Protein AF-0000000066664309 (afdb_homodimer)

Nearest PDB structures (foldseek):
  3ib5-assembly1_A-2  TM=3.919E-01  e=2.081E-02  Ligilactobacillus salivarius UCC118
  4nar-assembly1_A  TM=3.973E-01  e=3.223E+00  Thermotoga maritima MSB8
  8fne-assembly1_A  TM=2.008E-01  e=3.884E+00  Escherichia coli K-12
  3ib5-assembly1_A-2  TM=3.476E-01  e=1.816E-02  Ligilactobacillus salivarius UCC118
  4nar-assembly1_A  TM=3.007E-01  e=3.734E+00  Thermotoga maritima MSB8

pLDDT: mean 93.36, std 10.25, range [28.3, 98.81]

Structure (mmCIF, N/CA/C/O backbone):
data_AF-0000000066664309-model_v1
#
loop_
_entity.id
_entity.type
_entity.pdbx_description
1 polymer 'Uncharacterized protein'
#
loop_
_atom_site.group_PDB
_atom_site.id
_atom_site.type_symbol
_atom_site.label_atom_id
_atom_site.label_alt_id
_atom_site.label_comp_id
_atom_site.label_asym_id
_atom_site.label_entity_id
_atom_site.label_seq_id
_atom_site.pdbx_PDB_ins_code
_atom_site.Cartn_x
_atom_site.Cartn_y
_atom_site.Cartn_z
_atom_site.occupancy
_atom_site.B_iso_or_equiv
_atom_site.auth_seq_id
_atom_site.auth_comp_id
_atom_site.auth_asym_id
_atom_site.auth_atom_id
_atom_site.pdbx_PDB_model_num
ATOM 1 N N . MET A 1 1 ? 11.055 -36.312 -3.756 1 87.88 1 MET A N 1
ATOM 2 C CA . MET A 1 1 ? 10.602 -35.281 -4.672 1 87.88 1 MET A CA 1
ATOM 3 C C . MET A 1 1 ? 9.773 -34.219 -3.932 1 87.88 1 MET A C 1
ATOM 5 O O . MET A 1 1 ? 10.047 -33.031 -4.039 1 87.88 1 MET A O 1
ATOM 9 N N . ASP A 1 2 ? 8.938 -34.656 -2.957 1 89.19 2 ASP A N 1
ATOM 10 C CA . ASP A 1 2 ? 8.062 -33.719 -2.246 1 89.19 2 ASP A CA 1
ATOM 11 C C . ASP A 1 2 ? 8.883 -32.719 -1.409 1 89.19 2 ASP A C 1
ATOM 13 O O . ASP A 1 2 ? 8.641 -31.516 -1.453 1 89.19 2 ASP A O 1
ATOM 17 N N . GLU A 1 3 ? 9.828 -33.25 -0.712 1 92.25 3 GLU A N 1
ATOM 18 C CA . GLU A 1 3 ? 10.656 -32.375 0.115 1 92.25 3 GLU A CA 1
ATOM 19 C C . GLU A 1 3 ? 11.445 -31.391 -0.741 1 92.25 3 GLU A C 1
ATOM 21 O O . GLU A 1 3 ? 11.57 -30.203 -0.387 1 92.25 3 GLU A O 1
ATOM 26 N N . TYR A 1 4 ? 11.969 -31.922 -1.857 1 95.12 4 TYR A N 1
ATOM 27 C CA . TYR A 1 4 ? 12.75 -31.078 -2.748 1 95.12 4 TYR A CA 1
ATOM 28 C C . TYR A 1 4 ? 11.906 -29.938 -3.299 1 95.12 4 TYR A C 1
ATOM 30 O O . TYR A 1 4 ? 12.336 -28.781 -3.293 1 95.12 4 TYR A O 1
ATOM 38 N N . VAL A 1 5 ? 10.703 -30.188 -3.732 1 96.25 5 VAL A N 1
ATOM 39 C CA . VAL A 1 5 ? 9.789 -29.188 -4.258 1 96.25 5 VAL A CA 1
ATOM 40 C C . VAL A 1 5 ? 9.508 -28.125 -3.188 1 96.25 5 VAL A C 1
ATOM 42 O O . VAL A 1 5 ? 9.469 -26.938 -3.482 1 96.25 5 VAL A O 1
ATOM 45 N N . GLY A 1 6 ? 9.32 -28.562 -1.961 1 96.88 6 GLY A N 1
ATOM 46 C CA . GLY A 1 6 ? 9.125 -27.641 -0.852 1 96.88 6 GLY A CA 1
ATOM 47 C C . GLY A 1 6 ? 10.258 -26.641 -0.689 1 96.88 6 GLY A C 1
ATOM 48 O O . GLY A 1 6 ? 10.016 -25.453 -0.463 1 96.88 6 GLY A O 1
ATOM 49 N N . ILE A 1 7 ? 11.453 -27.141 -0.805 1 96.31 7 ILE A N 1
ATOM 50 C CA . ILE A 1 7 ? 12.633 -26.281 -0.685 1 96.31 7 ILE A CA 1
ATOM 51 C C . ILE A 1 7 ? 12.664 -25.281 -1.834 1 96.31 7 ILE A C 1
ATOM 53 O O . ILE A 1 7 ? 12.93 -24.094 -1.622 1 96.31 7 ILE A O 1
ATOM 57 N N . VAL A 1 8 ? 12.406 -25.797 -3.045 1 96 8 VAL A N 1
ATOM 58 C CA . VAL A 1 8 ? 12.406 -24.953 -4.23 1 96 8 VAL A CA 1
ATOM 59 C C . VAL A 1 8 ? 11.406 -23.812 -4.055 1 96 8 VAL A C 1
ATOM 61 O O . VAL A 1 8 ? 11.75 -22.641 -4.219 1 96 8 VAL A O 1
ATOM 64 N N . LEU A 1 9 ? 10.203 -24.109 -3.619 1 97.19 9 LEU A N 1
ATOM 65 C CA . LEU A 1 9 ? 9.133 -23.141 -3.537 1 97.19 9 LEU A CA 1
ATOM 66 C C . LEU A 1 9 ? 9.328 -22.203 -2.344 1 97.19 9 LEU A C 1
ATOM 68 O O . LEU A 1 9 ? 8.945 -21.031 -2.391 1 97.19 9 LEU A O 1
ATOM 72 N N . ALA A 1 10 ? 9.953 -22.688 -1.269 1 95.31 10 ALA A N 1
ATOM 73 C CA . ALA A 1 10 ? 10.234 -21.875 -0.091 1 95.31 10 ALA A CA 1
ATOM 74 C C . ALA A 1 10 ? 11.234 -20.766 -0.42 1 95.31 10 ALA A C 1
ATOM 76 O O . ALA A 1 10 ? 11.312 -19.766 0.296 1 95.31 10 ALA A O 1
ATOM 77 N N . ASN A 1 11 ? 11.977 -20.969 -1.518 1 94.31 11 ASN A N 1
ATOM 78 C CA . ASN A 1 11 ? 13 -20 -1.896 1 94.31 11 ASN A CA 1
ATOM 79 C C . ASN A 1 11 ? 12.477 -18.984 -2.91 1 94.31 11 ASN A C 1
ATOM 81 O O . ASN A 1 11 ? 13.219 -18.109 -3.357 1 94.31 11 ASN A O 1
ATOM 85 N N . SER A 1 12 ? 11.258 -19.141 -3.268 1 94.38 12 SER A N 1
ATOM 86 C CA . SER A 1 12 ? 10.664 -18.203 -4.219 1 94.38 12 SER A CA 1
ATOM 87 C C . SER A 1 12 ? 10.516 -16.812 -3.613 1 94.38 12 SER A C 1
ATOM 89 O O . SER A 1 12 ? 10.055 -16.672 -2.48 1 94.38 12 SER A O 1
ATOM 91 N N . ILE A 1 13 ? 10.867 -15.789 -4.379 1 95.25 13 ILE A N 1
ATOM 92 C CA . ILE A 1 13 ? 10.875 -14.414 -3.891 1 95.25 13 ILE A CA 1
ATOM 93 C C . ILE A 1 13 ? 9.625 -13.688 -4.387 1 95.25 13 ILE A C 1
ATOM 95 O O . ILE A 1 13 ? 9.32 -13.703 -5.578 1 95.25 13 ILE A O 1
ATOM 99 N N . TYR A 1 14 ? 8.906 -13.133 -3.416 1 97 14 TYR A N 1
ATOM 100 C CA . TYR A 1 14 ? 7.734 -12.297 -3.654 1 97 14 TYR A CA 1
ATOM 101 C C . TYR A 1 14 ? 7.844 -10.984 -2.896 1 97 14 TYR A C 1
ATOM 103 O O . TYR A 1 14 ? 8.523 -10.898 -1.871 1 97 14 TYR A O 1
ATOM 111 N N . PRO A 1 15 ? 7.168 -9.961 -3.467 1 94.94 15 PRO A N 1
ATOM 112 C CA . PRO A 1 15 ? 7.145 -8.727 -2.678 1 94.94 15 PRO A CA 1
ATOM 113 C C . PRO A 1 15 ? 6.363 -8.875 -1.373 1 94.94 15 PRO A C 1
ATOM 115 O O . PRO A 1 15 ? 5.484 -9.734 -1.271 1 94.94 15 PRO A O 1
ATOM 118 N N . GLU A 1 16 ? 6.676 -8.008 -0.421 1 93 16 GLU A N 1
ATOM 119 C CA . GLU A 1 16 ? 6.027 -8.047 0.888 1 93 16 GLU A CA 1
ATOM 120 C C . GLU A 1 16 ? 4.512 -7.953 0.758 1 93 16 GLU A C 1
ATOM 122 O O . GLU A 1 16 ? 3.775 -8.609 1.497 1 93 16 GLU A O 1
ATOM 127 N N . VAL A 1 17 ? 4.027 -7.191 -0.17 1 93 17 VAL A N 1
ATOM 128 C CA . VAL A 1 17 ? 2.607 -6.895 -0.303 1 93 17 VAL A CA 1
ATOM 129 C C . VAL A 1 17 ? 1.914 -8.016 -1.078 1 93 17 VAL A C 1
ATOM 131 O O . VAL A 1 17 ? 0.701 -7.965 -1.295 1 93 17 VAL A O 1
ATOM 134 N N . PHE A 1 18 ? 2.654 -9.039 -1.513 1 97.25 18 PHE A N 1
ATOM 135 C CA . PHE A 1 18 ? 2.096 -10.172 -2.242 1 97.25 18 PHE A CA 1
ATOM 136 C C . PHE A 1 18 ? 2.84 -11.461 -1.9 1 97.25 18 PHE A C 1
ATOM 138 O O . PHE A 1 18 ? 3.465 -12.07 -2.77 1 97.25 18 PHE A O 1
ATOM 145 N N . GLN A 1 19 ? 2.719 -11.828 -0.657 1 97.38 19 GLN A N 1
ATOM 146 C CA . GLN A 1 19 ? 3.32 -13.07 -0.187 1 97.38 19 GLN A CA 1
ATOM 147 C C . GLN A 1 19 ? 2.387 -14.25 -0.417 1 97.38 19 GLN A C 1
ATOM 149 O O . GLN A 1 19 ? 1.173 -14.141 -0.237 1 97.38 19 GLN A O 1
ATOM 154 N N . VAL A 1 20 ? 3.01 -15.367 -0.75 1 98.31 20 VAL A N 1
ATOM 155 C CA . VAL A 1 20 ? 2.199 -16.547 -1.01 1 98.31 20 VAL A CA 1
ATOM 156 C C . VAL A 1 20 ? 2.652 -17.703 -0.106 1 98.31 20 VAL A C 1
ATOM 158 O O . VAL A 1 20 ? 3.711 -17.625 0.521 1 98.31 20 VAL A O 1
ATOM 161 N N . ALA A 1 21 ? 1.793 -18.656 0.054 1 98.31 21 ALA A N 1
ATOM 162 C CA . ALA A 1 21 ? 2.121 -19.953 0.651 1 98.31 21 ALA A CA 1
ATOM 163 C C . ALA A 1 21 ? 1.864 -21.078 -0.329 1 98.31 21 ALA A C 1
ATOM 165 O O . ALA A 1 21 ? 1.185 -20.906 -1.342 1 98.31 21 ALA A O 1
ATOM 166 N N . TYR A 1 22 ? 2.465 -22.266 -0.033 1 98.44 22 TYR A N 1
ATOM 167 C CA . TYR A 1 22 ? 2.365 -23.375 -0.973 1 98.44 22 TYR A CA 1
ATOM 168 C C . TYR A 1 22 ? 1.899 -24.641 -0.269 1 98.44 22 TYR A C 1
ATOM 170 O O . TYR A 1 22 ? 2.285 -24.906 0.873 1 98.44 22 TYR A O 1
ATOM 178 N N . GLU A 1 23 ? 1.082 -25.328 -0.953 1 98.38 23 GLU A N 1
ATOM 179 C CA . GLU A 1 23 ? 0.829 -26.75 -0.717 1 98.38 23 GLU A CA 1
ATOM 180 C C . GLU A 1 23 ? 1.183 -27.578 -1.944 1 98.38 23 GLU A C 1
ATOM 182 O O . GLU A 1 23 ? 0.916 -27.172 -3.076 1 98.38 23 GLU A O 1
ATOM 187 N N . HIS A 1 24 ? 1.837 -28.766 -1.675 1 98.38 24 HIS A N 1
ATOM 188 C CA . HIS A 1 24 ? 2.203 -29.562 -2.844 1 98.38 24 HIS A CA 1
ATOM 189 C C . HIS A 1 24 ? 2.268 -31.047 -2.508 1 98.38 24 HIS A C 1
ATOM 191 O O . HIS A 1 24 ? 2.549 -31.422 -1.365 1 98.38 24 HIS A O 1
ATOM 197 N N . THR A 1 25 ? 1.937 -31.844 -3.469 1 98.19 25 THR A N 1
ATOM 198 C CA . THR A 1 25 ? 2.037 -33.312 -3.404 1 98.19 25 THR A CA 1
ATOM 199 C C . THR A 1 25 ? 2.475 -33.875 -4.75 1 98.19 25 THR A C 1
ATOM 201 O O . THR A 1 25 ? 1.971 -33.469 -5.797 1 98.19 25 THR A O 1
ATOM 204 N N . PHE A 1 26 ? 3.406 -34.812 -4.668 1 98 26 PHE A N 1
ATOM 205 C CA . PHE A 1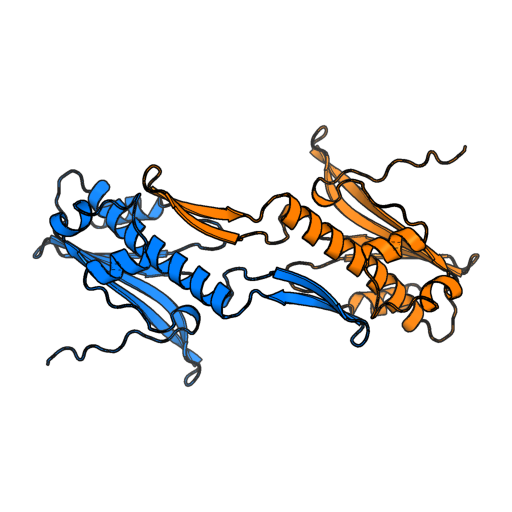 26 ? 3.873 -35.469 -5.883 1 98 26 PHE A CA 1
ATOM 206 C C . PHE A 1 26 ? 3.289 -36.875 -6 1 98 26 PHE A C 1
ATOM 208 O O . PHE A 1 26 ? 3.385 -37.688 -5.062 1 98 26 PHE A O 1
ATOM 215 N N . ASN A 1 27 ? 2.605 -37.094 -7.094 1 97.75 27 ASN A N 1
ATOM 216 C CA . ASN A 1 27 ? 2.148 -38.438 -7.438 1 97.75 27 ASN A CA 1
ATOM 217 C C . ASN A 1 27 ? 3.164 -39.156 -8.312 1 97.75 27 ASN A C 1
ATOM 219 O O . ASN A 1 27 ? 3.289 -38.875 -9.5 1 97.75 27 ASN A O 1
ATOM 223 N N . SER A 1 28 ? 3.861 -40.156 -7.754 1 95.75 28 SER A N 1
ATOM 224 C CA . SER A 1 28 ? 4.957 -40.844 -8.445 1 95.75 28 SER A CA 1
ATOM 225 C C . SER A 1 28 ? 4.441 -41.719 -9.562 1 95.75 28 SER A C 1
ATOM 227 O O . SER A 1 28 ? 5.148 -41.969 -10.539 1 95.75 28 SER A O 1
ATOM 229 N N . ASP A 1 29 ? 3.234 -42.25 -9.391 1 97 29 ASP A N 1
ATOM 230 C CA . ASP A 1 29 ? 2.682 -43.125 -10.398 1 97 29 ASP A CA 1
ATOM 231 C C . ASP A 1 29 ? 2.508 -42.406 -11.734 1 97 29 ASP A C 1
ATOM 233 O O . ASP A 1 29 ? 2.914 -42.938 -12.781 1 97 29 ASP A O 1
ATOM 237 N N . ASP A 1 30 ? 2.014 -41.219 -11.719 1 96.62 30 ASP A N 1
ATOM 238 C CA . ASP A 1 30 ? 1.754 -40.469 -12.93 1 96.62 30 ASP A CA 1
ATOM 239 C C . ASP A 1 30 ? 2.842 -39.406 -13.164 1 96.62 30 ASP A C 1
ATOM 241 O O . ASP A 1 30 ? 2.818 -38.688 -14.164 1 96.62 30 ASP A O 1
ATOM 245 N N . ARG A 1 31 ? 3.838 -39.344 -12.25 1 97.62 31 ARG A N 1
ATOM 246 C CA . ARG A 1 31 ? 4.895 -38.344 -12.289 1 97.62 31 ARG A CA 1
ATOM 247 C C . ARG A 1 31 ? 4.309 -36.938 -12.43 1 97.62 31 ARG A C 1
ATOM 249 O O . ARG A 1 31 ? 4.781 -36.156 -13.25 1 97.62 31 ARG A O 1
ATOM 256 N N . GLU A 1 32 ? 3.227 -36.688 -11.664 1 98.31 32 GLU A N 1
ATOM 257 C CA . GLU A 1 32 ? 2.516 -35.406 -11.664 1 98.31 32 GLU A CA 1
ATOM 258 C C . GLU A 1 32 ? 2.66 -34.688 -10.312 1 98.31 32 GLU A C 1
ATOM 260 O O . GLU A 1 32 ? 2.492 -35.312 -9.266 1 98.31 32 GLU A O 1
ATOM 265 N N . LEU A 1 33 ? 3.01 -33.375 -10.398 1 98.44 33 LEU A N 1
ATOM 266 C CA . LEU A 1 33 ? 3.098 -32.562 -9.203 1 98.44 33 LEU A CA 1
ATOM 267 C C . LEU A 1 33 ? 1.851 -31.703 -9.047 1 98.44 33 LEU A C 1
ATOM 269 O O . LEU A 1 33 ? 1.502 -30.938 -9.953 1 98.44 33 LEU A O 1
ATOM 273 N N . HIS A 1 34 ? 1.132 -31.906 -7.93 1 98.56 34 HIS A N 1
ATOM 274 C CA . HIS A 1 34 ? 0.018 -31.047 -7.559 1 98.56 34 HIS A CA 1
ATOM 275 C C . HIS A 1 34 ? 0.484 -29.906 -6.664 1 98.56 34 HIS A C 1
ATOM 277 O O . HIS A 1 34 ? 1.148 -30.125 -5.648 1 98.56 34 HIS A O 1
ATOM 283 N N . ILE A 1 35 ? 0.198 -28.656 -7.094 1 98.62 35 ILE A N 1
ATOM 284 C CA . ILE A 1 35 ? 0.584 -27.484 -6.312 1 98.62 35 ILE A CA 1
ATOM 285 C C . ILE A 1 35 ? -0.629 -26.578 -6.098 1 98.62 35 ILE A C 1
ATOM 287 O O . ILE A 1 35 ? -1.385 -26.312 -7.035 1 98.62 35 ILE A O 1
ATOM 291 N N . THR A 1 36 ? -0.853 -26.172 -4.883 1 98.69 36 THR A N 1
ATOM 292 C CA . THR A 1 36 ? -1.737 -25.047 -4.574 1 98.69 36 THR A CA 1
ATOM 293 C C . THR A 1 36 ? -0.938 -23.844 -4.066 1 98.69 36 THR A C 1
ATOM 295 O O . THR A 1 36 ? -0.169 -23.969 -3.111 1 98.69 36 THR A O 1
ATOM 298 N N . VAL A 1 37 ? -1.042 -22.766 -4.785 1 98.81 37 VAL A N 1
ATOM 299 C CA . VAL A 1 37 ? -0.492 -21.5 -4.324 1 98.81 37 VAL A CA 1
ATOM 300 C C . VAL A 1 37 ? -1.578 -20.688 -3.613 1 98.81 37 VAL A C 1
ATOM 302 O O . VAL A 1 37 ? -2.604 -20.359 -4.211 1 98.81 37 VAL A O 1
ATOM 305 N N . LEU A 1 38 ? -1.35 -20.438 -2.361 1 98.81 38 LEU A N 1
ATOM 306 C CA . LEU A 1 38 ? -2.258 -19.562 -1.628 1 98.81 38 LEU A CA 1
ATOM 307 C C . LEU A 1 38 ? -1.825 -18.094 -1.747 1 98.81 38 LEU A C 1
ATOM 309 O O . LEU A 1 38 ? -0.841 -17.688 -1.129 1 98.81 38 LEU A O 1
ATOM 313 N N . ALA A 1 39 ? -2.578 -17.359 -2.514 1 98.75 39 ALA A N 1
ATOM 314 C CA . ALA A 1 39 ? -2.287 -15.938 -2.752 1 98.75 39 ALA A CA 1
ATOM 315 C C . ALA A 1 39 ? -2.941 -15.062 -1.693 1 98.75 39 ALA A C 1
ATOM 317 O O . ALA A 1 39 ? -3.84 -15.508 -0.975 1 98.75 39 ALA A O 1
ATOM 318 N N . PRO A 1 40 ? -2.416 -13.828 -1.568 1 98.25 40 PRO A N 1
ATOM 319 C CA . PRO A 1 40 ? -3.084 -12.93 -0.624 1 98.25 40 PRO A CA 1
ATOM 320 C C . PRO A 1 40 ? -4.488 -12.539 -1.075 1 98.25 40 PRO A C 1
ATOM 322 O O . PRO A 1 40 ? -4.758 -12.461 -2.277 1 98.25 40 PRO A O 1
ATOM 325 N N . HIS A 1 41 ? -5.316 -12.352 -0.051 1 97.94 41 HIS A N 1
ATOM 326 C CA . HIS A 1 41 ? -6.625 -11.781 -0.335 1 97.94 41 HIS A CA 1
ATOM 327 C C . HIS A 1 41 ? -6.496 -10.438 -1.057 1 97.94 41 HIS A C 1
ATOM 329 O O . HIS A 1 41 ? -5.605 -9.648 -0.75 1 97.94 41 HIS A O 1
ATOM 335 N N . PRO A 1 42 ? -7.43 -10.133 -1.991 1 97.44 42 PRO A N 1
ATOM 336 C CA . PRO A 1 42 ? -7.32 -8.867 -2.723 1 97.44 42 PRO A CA 1
ATOM 337 C C . PRO A 1 42 ? -7.316 -7.652 -1.802 1 97.44 42 PRO A C 1
ATOM 339 O O . PRO A 1 42 ? -6.676 -6.645 -2.107 1 97.44 42 PRO A O 1
ATOM 342 N N . ASP A 1 43 ? -7.91 -7.746 -0.688 1 94.38 43 ASP A N 1
ATOM 343 C CA . ASP A 1 43 ? -7.992 -6.633 0.254 1 94.38 43 ASP A CA 1
ATOM 344 C C . ASP A 1 43 ? -6.617 -6.293 0.829 1 94.38 43 ASP A C 1
ATOM 346 O O . ASP A 1 43 ? -6.422 -5.211 1.381 1 94.38 43 ASP A O 1
ATOM 350 N N . SER A 1 44 ? -5.746 -7.238 0.724 1 93.75 44 SER A N 1
ATOM 351 C CA . SER A 1 44 ? -4.426 -7.027 1.307 1 93.75 44 SER A CA 1
ATOM 352 C C . SER A 1 44 ? -3.465 -6.414 0.292 1 93.75 44 SER A C 1
ATOM 354 O O . SER A 1 44 ? -2.344 -6.035 0.639 1 93.75 44 SER A O 1
ATOM 356 N N . VAL A 1 45 ? -3.834 -6.312 -0.95 1 94.88 45 VAL A N 1
ATOM 357 C CA . VAL A 1 45 ? -3.016 -5.73 -2.008 1 94.88 45 VAL A CA 1
ATOM 358 C C . VAL A 1 45 ? -3.281 -4.23 -2.102 1 94.88 45 VAL A C 1
ATOM 360 O O . VAL A 1 45 ? -4.422 -3.807 -2.299 1 94.88 45 VAL A O 1
ATOM 363 N N . PRO A 1 46 ? -2.213 -3.445 -1.924 1 92.88 46 PRO A N 1
ATOM 364 C CA . PRO A 1 46 ? -2.418 -1.995 -1.884 1 92.88 46 PRO A CA 1
ATOM 365 C C . PRO A 1 46 ? -2.996 -1.445 -3.186 1 92.88 46 PRO A C 1
ATOM 367 O O . PRO A 1 46 ? -2.535 -1.808 -4.273 1 92.88 46 PRO A O 1
ATOM 370 N N . ILE A 1 47 ? -3.992 -0.527 -3.014 1 94 47 ILE A N 1
ATOM 371 C CA . ILE A 1 47 ? -4.609 0.084 -4.188 1 94 47 ILE A CA 1
ATOM 372 C C . ILE A 1 47 ? -4.738 1.591 -3.973 1 94 47 ILE A C 1
ATOM 374 O O . ILE A 1 47 ? -5.492 2.262 -4.684 1 94 47 ILE A O 1
ATOM 378 N N . THR A 1 48 ? -4.016 2.082 -2.975 1 93.81 48 THR A N 1
ATOM 379 C CA . THR A 1 48 ? -4.125 3.504 -2.668 1 93.81 48 THR A CA 1
ATOM 380 C C . THR A 1 48 ? -3.562 4.348 -3.809 1 93.81 48 THR A C 1
ATOM 382 O O . THR A 1 48 ? -2.438 4.125 -4.258 1 93.81 48 THR A O 1
ATOM 385 N N . LYS A 1 49 ? -4.344 5.262 -4.254 1 93.56 49 LYS A N 1
ATOM 386 C CA . LYS A 1 49 ? -3.953 6.145 -5.348 1 93.56 49 LYS A CA 1
ATOM 387 C C . LYS A 1 49 ? -3.541 7.516 -4.828 1 93.56 49 LYS A C 1
ATOM 389 O O . LYS A 1 49 ? -2.574 8.109 -5.312 1 93.56 49 LYS A O 1
ATOM 394 N N . ALA A 1 50 ? -4.328 8.07 -3.861 1 94 50 ALA A N 1
ATOM 395 C CA . ALA A 1 50 ? -4.086 9.422 -3.367 1 94 50 ALA A CA 1
ATOM 396 C C . ALA A 1 50 ? -4.742 9.641 -2.006 1 94 50 ALA A C 1
ATOM 398 O O . ALA A 1 50 ? -5.449 8.766 -1.507 1 94 50 ALA A O 1
ATOM 399 N N . PHE A 1 51 ? -4.367 10.766 -1.359 1 94.44 51 PHE A N 1
ATOM 400 C CA . PHE A 1 51 ? -5.016 11.234 -0.138 1 94.44 51 PHE A CA 1
ATOM 401 C C . PHE A 1 51 ? -5.801 12.516 -0.395 1 94.44 51 PHE A C 1
ATOM 403 O O . PHE A 1 51 ? -5.387 13.352 -1.198 1 94.44 51 PHE A O 1
ATOM 410 N N . ARG A 1 52 ? -6.934 12.586 0.294 1 93 52 ARG A N 1
ATOM 411 C CA . ARG A 1 52 ? -7.785 13.75 0.084 1 93 52 ARG A CA 1
ATOM 412 C C . ARG A 1 52 ? -8.336 14.273 1.407 1 93 52 ARG A C 1
ATOM 414 O O . ARG A 1 52 ? -8.891 13.508 2.197 1 93 52 ARG A O 1
ATOM 421 N N . TYR A 1 53 ? -8.141 15.555 1.585 1 94.19 53 TYR A N 1
ATOM 422 C CA . TYR A 1 53 ? -8.773 16.25 2.701 1 94.19 53 TYR A CA 1
ATOM 423 C C . TYR A 1 53 ? -10.188 16.688 2.344 1 94.19 53 TYR A C 1
ATOM 425 O O . TYR A 1 53 ? -10.398 17.406 1.362 1 94.19 53 TYR A O 1
ATOM 433 N N . ASN A 1 54 ? -11.102 16.203 3.115 1 91.44 54 ASN A N 1
ATOM 434 C CA . ASN A 1 54 ? -12.492 16.609 3.006 1 91.44 54 ASN A CA 1
ATOM 435 C C . ASN A 1 54 ? -12.859 17.656 4.059 1 91.44 54 ASN A C 1
ATOM 437 O O . ASN A 1 54 ? -13.016 17.328 5.234 1 91.44 54 ASN A O 1
ATOM 441 N N . LYS A 1 55 ? -13.117 18.766 3.605 1 86.75 55 LYS A N 1
ATOM 442 C CA . LYS A 1 55 ? -13.383 19.875 4.523 1 86.75 55 LYS A CA 1
ATOM 443 C C . LYS A 1 55 ? -14.695 19.672 5.266 1 86.75 55 LYS A C 1
ATOM 445 O O . LYS A 1 55 ? -14.805 19.984 6.453 1 86.75 55 LYS A O 1
ATOM 450 N N . THR A 1 56 ? -15.656 19.141 4.469 1 87.5 56 THR A N 1
ATOM 451 C CA . THR A 1 56 ? -16.984 18.984 5.055 1 87.5 56 THR A CA 1
ATOM 452 C C . THR A 1 56 ? -16.938 18 6.223 1 87.5 56 THR A C 1
ATOM 454 O O . THR A 1 56 ? -17.453 18.297 7.305 1 87.5 56 THR A O 1
ATOM 457 N N . SER A 1 57 ? -16.328 16.875 6.066 1 90.38 57 SER A N 1
ATOM 458 C CA . SER A 1 57 ? -16.234 15.867 7.117 1 90.38 57 SER A CA 1
ATOM 459 C C . SER A 1 57 ? -15 16.078 7.984 1 90.38 57 SER A C 1
ATOM 461 O O . SER A 1 57 ? -14.836 15.422 9.016 1 90.38 57 SER A O 1
ATOM 463 N N . ASP A 1 58 ? -14.133 17.031 7.641 1 90.62 58 ASP A N 1
ATOM 464 C CA . ASP A 1 58 ? -12.859 17.344 8.297 1 90.62 58 ASP A CA 1
ATOM 465 C C . ASP A 1 58 ? -12.008 16.078 8.453 1 90.62 58 ASP A C 1
ATOM 467 O O . ASP A 1 58 ? -11.516 15.797 9.547 1 90.62 58 ASP A O 1
ATOM 471 N N . GLU A 1 59 ? -11.852 15.258 7.449 1 93.94 59 GLU A N 1
ATOM 472 C CA . GLU A 1 59 ? -11.086 14.016 7.449 1 93.94 59 GLU A CA 1
ATOM 473 C C . GLU A 1 59 ? -10.141 13.945 6.25 1 93.94 59 GLU A C 1
ATOM 475 O O . GLU A 1 59 ? -10.398 14.57 5.219 1 93.94 59 GLU A O 1
ATOM 480 N N . ILE A 1 60 ? -9.023 13.305 6.477 1 95 60 ILE A N 1
ATOM 481 C CA . ILE A 1 60 ? -8.219 12.875 5.336 1 95 60 ILE A CA 1
ATOM 482 C C . ILE A 1 60 ? -8.523 11.414 5.008 1 95 60 ILE A C 1
ATOM 484 O O . ILE A 1 60 ? -8.5 10.555 5.895 1 95 60 ILE A O 1
ATOM 488 N N . THR A 1 61 ? -8.969 11.211 3.773 1 94.56 61 THR A N 1
ATOM 489 C CA . THR A 1 61 ? -9.266 9.859 3.297 1 94.56 61 THR A CA 1
ATOM 490 C C . THR A 1 61 ? -8.297 9.453 2.191 1 94.56 61 THR A C 1
ATOM 492 O O . THR A 1 61 ? -7.668 10.312 1.565 1 94.56 61 THR A O 1
ATOM 495 N N . ALA A 1 62 ? -8.102 8.117 2.102 1 94.06 62 ALA A N 1
ATOM 496 C CA . ALA A 1 62 ? -7.383 7.59 0.946 1 94.06 62 ALA A CA 1
ATOM 497 C C . ALA A 1 62 ? -8.336 7.332 -0.218 1 94.06 62 ALA A C 1
ATOM 499 O O . ALA A 1 62 ? -9.445 6.828 -0.022 1 94.06 62 ALA A O 1
ATOM 500 N N . THR A 1 63 ? -7.895 7.867 -1.38 1 94.5 63 THR A N 1
ATOM 501 C CA . THR A 1 63 ? -8.617 7.461 -2.584 1 94.5 63 THR A CA 1
ATOM 502 C C . THR A 1 63 ? -7.938 6.262 -3.24 1 94.5 63 THR A C 1
ATOM 504 O O . THR A 1 63 ? -6.711 6.176 -3.275 1 94.5 63 THR A O 1
ATOM 507 N N . ASN A 1 64 ? -8.789 5.363 -3.684 1 94.75 64 ASN A N 1
ATOM 508 C CA . ASN A 1 64 ? -8.281 4.125 -4.258 1 94.75 64 ASN A CA 1
ATOM 509 C C . ASN A 1 64 ? -8.195 4.203 -5.781 1 94.75 64 ASN A C 1
ATOM 511 O O . ASN A 1 64 ? -8.789 5.094 -6.391 1 94.75 64 ASN A O 1
ATOM 515 N N . LEU A 1 65 ? -7.387 3.252 -6.332 1 94.75 65 LEU A N 1
ATOM 516 C CA . LEU A 1 65 ? -7.406 3.016 -7.77 1 94.75 65 LEU A CA 1
ATOM 517 C C . LEU A 1 65 ? -8.828 2.771 -8.266 1 94.75 65 LEU A C 1
ATOM 519 O O . LEU A 1 65 ? -9.672 2.262 -7.52 1 94.75 65 LEU A O 1
ATOM 523 N N . PRO A 1 66 ? -9.023 3.188 -9.602 1 96 66 PRO A N 1
ATOM 524 C CA . PRO A 1 66 ? -10.273 2.709 -10.195 1 96 66 PRO A CA 1
ATOM 525 C C . PRO A 1 66 ? -10.422 1.191 -10.117 1 96 66 PRO A C 1
ATOM 527 O O . PRO A 1 66 ? -9.43 0.463 -10.234 1 96 66 PRO A O 1
ATOM 530 N N . ALA A 1 67 ? -11.664 0.772 -10.016 1 96.38 67 ALA A N 1
ATOM 531 C CA . ALA A 1 67 ? -11.961 -0.645 -9.82 1 96.38 67 ALA A CA 1
ATOM 532 C C . ALA A 1 67 ? -11.328 -1.494 -10.922 1 96.38 67 ALA A C 1
ATOM 534 O O . ALA A 1 67 ? -10.766 -2.557 -10.648 1 96.38 67 ALA A O 1
ATOM 535 N N . ALA A 1 68 ? -11.406 -1.023 -12.078 1 97 68 ALA A N 1
ATOM 536 C CA . ALA A 1 68 ? -10.875 -1.772 -13.219 1 97 68 ALA A CA 1
ATOM 537 C C . ALA A 1 68 ? -9.375 -1.985 -13.086 1 97 68 ALA A C 1
ATOM 539 O O . ALA A 1 68 ? -8.859 -3.062 -13.398 1 97 68 ALA A O 1
ATOM 540 N N . GLU A 1 69 ? -8.711 -0.922 -12.625 1 96.56 69 GLU A N 1
ATOM 541 C CA . GLU A 1 69 ? -7.262 -1.014 -12.484 1 96.56 69 GLU A CA 1
ATOM 542 C C . GLU A 1 69 ? -6.879 -1.941 -11.336 1 96.56 69 GLU A C 1
ATOM 544 O O . GLU A 1 69 ? -5.934 -2.727 -11.445 1 96.56 69 GLU A O 1
ATOM 549 N N . ALA A 1 70 ? -7.562 -1.872 -10.227 1 96.75 70 ALA A N 1
ATOM 550 C CA . ALA A 1 70 ? -7.324 -2.768 -9.102 1 96.75 70 ALA A CA 1
ATOM 551 C C . ALA A 1 70 ? -7.535 -4.223 -9.5 1 96.75 70 ALA A C 1
ATOM 553 O O . ALA A 1 70 ? -6.719 -5.09 -9.172 1 96.75 70 ALA A O 1
ATOM 554 N N . LYS A 1 71 ? -8.602 -4.465 -10.273 1 97.56 71 LYS A N 1
ATOM 555 C CA . LYS A 1 71 ? -8.922 -5.805 -10.758 1 97.56 71 LYS A CA 1
ATOM 556 C C . LYS A 1 71 ? -7.824 -6.332 -11.68 1 97.56 71 LYS A C 1
ATOM 558 O O . LYS A 1 71 ? -7.383 -7.477 -11.539 1 97.56 71 LYS A O 1
ATOM 563 N N . ARG A 1 72 ? -7.422 -5.48 -12.508 1 96.56 72 ARG A N 1
ATOM 564 C CA . ARG A 1 72 ? -6.395 -5.867 -13.469 1 96.56 72 ARG A CA 1
ATOM 565 C C . ARG A 1 72 ? -5.082 -6.188 -12.758 1 96.56 72 ARG A C 1
ATOM 567 O O . ARG A 1 72 ? -4.426 -7.18 -13.086 1 96.56 72 ARG A O 1
ATOM 574 N N . ARG A 1 73 ? -4.699 -5.379 -11.828 1 96.25 73 ARG A N 1
ATOM 575 C CA . ARG A 1 73 ? -3.451 -5.578 -11.102 1 96.25 73 ARG A CA 1
ATOM 576 C C . ARG A 1 73 ? -3.457 -6.906 -10.359 1 96.25 73 ARG A C 1
ATOM 578 O O . ARG A 1 73 ? -2.471 -7.645 -10.383 1 96.25 73 ARG A O 1
ATOM 585 N N . TYR A 1 74 ? -4.523 -7.195 -9.703 1 97.94 74 TYR A N 1
ATOM 586 C CA . TYR A 1 74 ? -4.617 -8.43 -8.93 1 97.94 74 TYR A CA 1
ATOM 587 C C . TYR A 1 74 ? -4.598 -9.648 -9.852 1 97.94 74 TYR A C 1
ATOM 589 O O . TYR A 1 74 ? -3.861 -10.602 -9.602 1 97.94 74 TYR A O 1
ATOM 597 N N . ALA A 1 75 ? -5.375 -9.602 -10.906 1 97.75 75 ALA A N 1
ATOM 598 C CA . ALA A 1 75 ? -5.426 -10.695 -11.867 1 97.75 75 ALA A CA 1
ATOM 599 C C . ALA A 1 75 ? -4.051 -10.953 -12.477 1 97.75 75 ALA A C 1
ATOM 601 O O . ALA A 1 75 ? -3.641 -12.102 -12.641 1 97.75 75 ALA A O 1
ATOM 602 N N . SER A 1 76 ? -3.439 -9.898 -12.82 1 96.94 76 SER A N 1
ATOM 603 C CA . SER A 1 76 ? -2.104 -10.008 -13.398 1 96.94 76 SER A CA 1
ATOM 604 C C . SER A 1 76 ? -1.132 -10.656 -12.422 1 96.94 76 SER A C 1
ATOM 606 O O . SER A 1 76 ? -0.344 -11.523 -12.805 1 96.94 76 SER A O 1
ATOM 608 N N . ALA A 1 77 ? -1.174 -10.258 -11.172 1 97.62 77 ALA A N 1
ATOM 609 C CA . ALA A 1 77 ? -0.305 -10.836 -10.156 1 97.62 77 ALA A CA 1
ATOM 610 C C . ALA A 1 77 ? -0.544 -12.336 -10.023 1 97.62 77 ALA A C 1
ATOM 612 O O . ALA A 1 77 ? 0.405 -13.117 -9.906 1 97.62 77 ALA A O 1
ATOM 613 N N . LEU A 1 78 ? -1.786 -12.727 -10.039 1 98.44 78 LEU A N 1
ATOM 614 C CA . LEU A 1 78 ? -2.131 -14.141 -9.938 1 98.44 78 LEU A CA 1
ATOM 615 C C . LEU A 1 78 ? -1.588 -14.922 -11.125 1 98.44 78 LEU A C 1
ATOM 617 O O . LEU A 1 78 ? -1.001 -15.992 -10.953 1 98.44 78 LEU A O 1
ATOM 621 N N . ALA A 1 79 ? -1.817 -14.383 -12.273 1 97.62 79 ALA A N 1
ATOM 622 C CA . ALA A 1 79 ? -1.363 -15.055 -13.492 1 97.62 79 ALA A CA 1
ATOM 623 C C . ALA A 1 79 ? 0.155 -15.211 -13.492 1 97.62 79 ALA A C 1
ATOM 625 O O . ALA A 1 79 ? 0.674 -16.281 -13.82 1 97.62 79 ALA A O 1
ATOM 626 N N . GLN A 1 80 ? 0.839 -14.164 -13.156 1 97.19 80 GLN A N 1
ATOM 627 C CA . GLN A 1 80 ? 2.295 -14.203 -13.078 1 97.19 80 GLN A CA 1
ATOM 628 C C . GLN A 1 80 ? 2.762 -15.234 -12.055 1 97.19 80 GLN A C 1
ATOM 630 O O . GLN A 1 80 ? 3.73 -15.953 -12.297 1 97.19 80 GLN A O 1
ATOM 635 N N . THR A 1 81 ? 2.068 -15.289 -10.93 1 97.88 81 THR A N 1
ATOM 636 C CA . THR A 1 81 ? 2.385 -16.25 -9.875 1 97.88 81 THR A CA 1
ATOM 637 C C . THR A 1 81 ? 2.246 -17.672 -10.383 1 97.88 81 THR A C 1
ATOM 639 O O . THR A 1 81 ? 3.113 -18.516 -10.133 1 97.88 81 THR A O 1
ATOM 642 N N . ALA A 1 82 ? 1.188 -17.922 -11.094 1 97.69 82 ALA A N 1
ATOM 643 C CA . ALA A 1 82 ? 0.966 -19.25 -11.656 1 97.69 82 ALA A CA 1
ATOM 644 C C . ALA A 1 82 ? 2.1 -19.641 -12.602 1 97.69 82 ALA A C 1
ATOM 646 O O . ALA A 1 82 ? 2.678 -20.719 -12.469 1 97.69 82 ALA A O 1
ATOM 647 N N . LEU A 1 83 ? 2.42 -18.766 -13.516 1 96.75 83 LEU A N 1
ATOM 648 C CA . LEU A 1 83 ? 3.432 -19.047 -14.531 1 96.75 83 LEU A CA 1
ATOM 649 C C . LEU A 1 83 ? 4.809 -19.203 -13.891 1 96.75 83 LEU A C 1
ATOM 651 O O . LEU A 1 83 ? 5.566 -20.109 -14.25 1 96.75 83 LEU A O 1
ATOM 655 N N . ARG A 1 84 ? 5.148 -18.328 -12.961 1 96.56 84 ARG A N 1
ATOM 656 C CA . ARG A 1 84 ? 6.43 -18.422 -12.266 1 96.56 84 ARG A CA 1
ATOM 657 C C . ARG A 1 84 ? 6.566 -19.75 -11.539 1 96.56 84 ARG A C 1
ATOM 659 O O . ARG A 1 84 ? 7.625 -20.375 -11.586 1 96.56 84 ARG A O 1
ATOM 666 N N . THR A 1 85 ? 5.492 -20.094 -10.82 1 97.56 85 THR A N 1
ATOM 667 C CA . THR A 1 85 ? 5.535 -21.312 -10.023 1 97.56 85 THR A CA 1
ATOM 668 C C . THR A 1 85 ? 5.801 -22.531 -10.906 1 97.56 85 THR A C 1
ATOM 670 O O . THR A 1 85 ? 6.68 -23.344 -10.609 1 97.56 85 THR A O 1
ATOM 673 N N . ALA A 1 86 ? 5.078 -22.656 -11.992 1 96.88 86 ALA A N 1
ATOM 674 C CA . ALA A 1 86 ? 5.297 -23.75 -12.93 1 96.88 86 ALA A CA 1
ATOM 675 C C . ALA A 1 86 ? 6.715 -23.719 -13.492 1 96.88 86 ALA A C 1
ATOM 677 O O . ALA A 1 86 ? 7.395 -24.75 -13.547 1 96.88 86 ALA A O 1
ATOM 678 N N . HIS A 1 87 ? 7.164 -22.594 -13.914 1 96.19 87 HIS A N 1
ATOM 679 C CA . HIS A 1 87 ? 8.5 -22.422 -14.484 1 96.19 87 HIS A CA 1
ATOM 680 C C . HIS A 1 87 ? 9.578 -22.859 -13.492 1 96.19 87 HIS A C 1
ATOM 682 O O . HIS A 1 87 ? 10.492 -23.594 -13.852 1 96.19 87 HIS A O 1
ATOM 688 N N . GLU A 1 88 ? 9.438 -22.359 -12.281 1 96.38 88 GLU A N 1
ATOM 689 C CA . GLU A 1 88 ? 10.406 -22.641 -11.234 1 96.38 88 GLU A CA 1
ATOM 690 C C . GLU A 1 88 ? 10.523 -24.141 -10.969 1 96.38 88 GLU A C 1
ATOM 692 O O . GLU A 1 88 ? 11.625 -24.672 -10.828 1 96.38 88 GLU A O 1
ATOM 697 N N . VAL A 1 89 ? 9.391 -24.781 -10.93 1 97.06 89 VAL A N 1
ATOM 698 C CA . VAL A 1 89 ? 9.352 -26.219 -10.656 1 97.06 89 VAL A CA 1
ATOM 699 C C . VAL A 1 89 ? 10.047 -26.984 -11.789 1 97.06 89 VAL A C 1
ATOM 701 O O . VAL A 1 89 ? 10.922 -27.812 -11.531 1 97.06 89 VAL A O 1
ATOM 704 N N . PHE A 1 90 ? 9.703 -26.703 -13.023 1 96.56 90 PHE A N 1
ATOM 705 C CA . PHE A 1 90 ? 10.297 -27.422 -14.148 1 96.56 90 PHE A CA 1
ATOM 706 C C . PHE A 1 90 ? 11.781 -27.109 -14.273 1 96.56 90 PHE A C 1
ATOM 708 O O . PHE A 1 90 ? 12.586 -27.984 -14.578 1 96.56 90 PHE A O 1
ATOM 715 N N . GLU A 1 91 ? 12.117 -25.891 -14.031 1 94 91 GLU A N 1
ATOM 716 C CA . GLU A 1 91 ? 13.516 -25.5 -14.117 1 94 91 GLU A CA 1
ATOM 717 C C . GLU A 1 91 ? 14.344 -26.188 -13.031 1 94 91 GLU A C 1
ATOM 719 O O . GLU A 1 91 ? 15.484 -26.578 -13.273 1 94 91 GLU A O 1
ATOM 724 N N . ALA A 1 92 ? 13.844 -26.297 -11.875 1 95.44 92 ALA A N 1
ATOM 725 C CA . ALA A 1 92 ? 14.562 -26.875 -10.742 1 95.44 92 ALA A CA 1
ATOM 726 C C . ALA A 1 92 ? 14.648 -28.391 -10.859 1 95.44 92 ALA A C 1
ATOM 728 O O . ALA A 1 92 ? 15.531 -29.016 -10.273 1 95.44 92 ALA A O 1
ATOM 729 N N . ASP A 1 93 ? 13.68 -28.984 -11.586 1 96.38 93 ASP A N 1
ATOM 730 C CA . ASP A 1 93 ? 13.648 -30.438 -11.773 1 96.38 93 ASP A CA 1
ATOM 731 C C . ASP A 1 93 ? 14.609 -30.875 -12.867 1 96.38 93 ASP A C 1
ATOM 733 O O . ASP A 1 93 ? 14.188 -31.359 -13.922 1 96.38 93 ASP A O 1
ATOM 737 N N . ARG A 1 94 ? 15.891 -30.891 -12.555 1 93.81 94 ARG A N 1
ATOM 738 C CA . ARG A 1 94 ? 16.953 -31.125 -13.531 1 93.81 94 ARG A CA 1
ATOM 739 C C . ARG A 1 94 ? 16.938 -32.594 -14 1 93.81 94 ARG A C 1
ATOM 741 O O . ARG A 1 94 ? 17.281 -32.875 -15.148 1 93.81 94 ARG A O 1
ATOM 748 N N . GLU A 1 95 ? 16.547 -33.438 -13.172 1 95.56 95 GLU A N 1
ATOM 749 C CA . GLU A 1 95 ? 16.516 -34.875 -13.523 1 95.56 95 GLU A CA 1
ATOM 750 C C . GLU A 1 95 ? 15.25 -35.219 -14.305 1 95.56 95 GLU A C 1
ATOM 752 O O . GLU A 1 95 ? 15.047 -36.375 -14.688 1 95.56 95 GLU A O 1
ATOM 757 N N . GLU A 1 96 ? 14.391 -34.25 -14.492 1 96.62 96 GLU A N 1
ATOM 758 C CA . GLU A 1 96 ? 13.164 -34.406 -15.273 1 96.62 96 GLU A CA 1
ATOM 759 C C . GLU A 1 96 ? 12.289 -35.531 -14.742 1 96.62 96 GLU A C 1
ATOM 761 O O . GLU A 1 96 ? 11.82 -36.375 -15.508 1 96.62 96 GLU A O 1
ATOM 766 N N . ILE A 1 97 ? 12.125 -35.531 -13.469 1 97.25 97 ILE A N 1
ATOM 767 C CA . ILE A 1 97 ? 11.297 -36.5 -12.781 1 97.25 97 ILE A CA 1
ATOM 768 C C . ILE A 1 97 ? 9.828 -36.125 -12.906 1 97.25 97 ILE A C 1
ATOM 770 O O . ILE A 1 97 ? 8.953 -37 -13.031 1 97.25 97 ILE A O 1
ATOM 774 N N . ILE A 1 98 ? 9.516 -34.844 -12.906 1 97.81 98 ILE A N 1
ATOM 775 C CA . ILE A 1 98 ? 8.164 -34.312 -13 1 97.81 98 ILE A CA 1
ATOM 776 C C . ILE A 1 98 ? 7.754 -34.188 -14.469 1 97.81 98 ILE A C 1
ATOM 778 O O . ILE A 1 98 ? 8.328 -33.406 -15.211 1 97.81 98 ILE A O 1
ATOM 782 N N . ASP A 1 99 ? 6.754 -34.938 -14.812 1 97.81 99 ASP A N 1
ATOM 783 C CA . ASP A 1 99 ? 6.285 -34.875 -16.188 1 97.81 99 ASP A CA 1
ATOM 784 C C . ASP A 1 99 ? 5.242 -33.781 -16.375 1 97.81 99 ASP A C 1
ATOM 786 O O . ASP A 1 99 ? 5.195 -33.125 -17.422 1 97.81 99 ASP A O 1
ATOM 790 N N . SER A 1 100 ? 4.387 -33.625 -15.344 1 98.06 100 SER A N 1
ATOM 791 C CA . SER A 1 100 ? 3.303 -32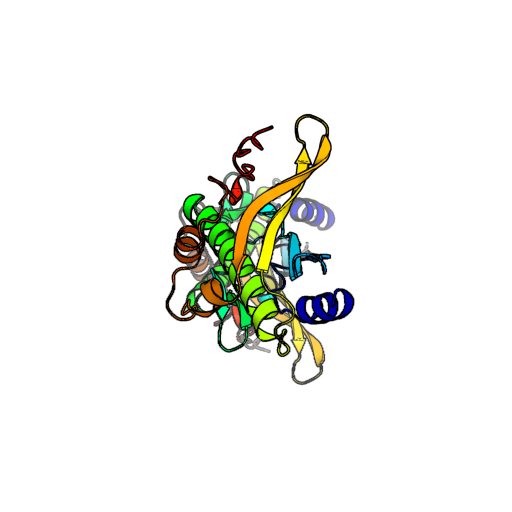.656 -15.461 1 98.06 100 SER A CA 1
ATOM 792 C C . SER A 1 100 ? 3.027 -31.969 -14.125 1 98.06 100 SER A C 1
ATOM 794 O O . SER A 1 100 ? 3.389 -32.5 -13.07 1 98.06 100 SER A O 1
ATOM 796 N N . VAL A 1 101 ? 2.49 -30.766 -14.219 1 97.94 101 VAL A N 1
ATOM 797 C CA . VAL A 1 101 ? 2.115 -29.969 -13.055 1 97.94 101 VAL A CA 1
ATOM 798 C C . VAL A 1 101 ? 0.623 -29.641 -13.109 1 97.94 101 VAL A C 1
ATOM 800 O O . VAL A 1 101 ? 0.103 -29.25 -14.156 1 97.94 101 VAL A O 1
ATOM 803 N N . ALA A 1 102 ? -0.106 -29.969 -12.039 1 98.12 102 ALA A N 1
ATOM 804 C CA . ALA A 1 102 ? -1.451 -29.484 -11.75 1 98.12 102 ALA A CA 1
ATOM 805 C C . ALA A 1 102 ? -1.419 -28.375 -10.695 1 98.12 102 ALA A C 1
ATOM 807 O O . ALA A 1 102 ? -1.227 -28.656 -9.508 1 98.12 102 ALA A O 1
ATOM 808 N N . LEU A 1 103 ? -1.622 -27.125 -11.156 1 98.5 103 LEU A N 1
ATOM 809 C CA . LEU A 1 103 ? -1.416 -25.953 -10.305 1 98.5 103 LEU A CA 1
ATOM 810 C C . LEU A 1 103 ? -2.727 -25.219 -10.086 1 98.5 103 LEU A C 1
ATOM 812 O O . LEU A 1 103 ? -3.488 -24.984 -11.031 1 98.5 103 LEU A O 1
ATOM 816 N N . THR A 1 104 ? -3.01 -24.953 -8.828 1 98.56 104 THR A N 1
ATOM 817 C CA . THR A 1 104 ? -4.145 -24.109 -8.445 1 98.56 104 THR A CA 1
ATOM 818 C C . THR A 1 104 ? -3.67 -22.875 -7.691 1 98.56 104 THR A C 1
ATOM 820 O O . THR A 1 104 ? -2.836 -22.969 -6.789 1 98.56 104 THR A O 1
ATOM 823 N N . VAL A 1 105 ? -4.086 -21.688 -8.172 1 98.81 105 VAL A N 1
ATOM 824 C CA . VAL A 1 105 ? -3.949 -20.484 -7.359 1 98.81 105 VAL A CA 1
ATOM 825 C C . VAL A 1 105 ? -5.258 -20.219 -6.621 1 98.81 105 VAL A C 1
ATOM 827 O O . VAL A 1 105 ? -6.309 -20.062 -7.242 1 98.81 105 VAL A O 1
ATOM 830 N N . ALA A 1 106 ? -5.129 -20.203 -5.332 1 98.75 106 ALA A N 1
ATOM 831 C CA . ALA A 1 106 ? -6.324 -20.078 -4.504 1 98.75 106 ALA A CA 1
ATOM 832 C C . ALA A 1 106 ? -6.16 -18.969 -3.463 1 98.75 106 ALA A C 1
ATOM 834 O O . ALA A 1 106 ? -5.047 -18.484 -3.244 1 98.75 106 ALA A O 1
ATOM 835 N N . VAL A 1 107 ? -7.281 -18.547 -2.904 1 98.62 107 VAL A N 1
ATOM 836 C CA . VAL A 1 107 ? -7.312 -17.562 -1.822 1 98.62 107 VAL A CA 1
ATOM 837 C C . VAL A 1 107 ? -8.18 -18.078 -0.679 1 98.62 107 VAL A C 1
ATOM 839 O O . VAL A 1 107 ? -9.266 -18.625 -0.911 1 98.62 107 VAL A O 1
ATOM 842 N N . ASP A 1 108 ? -7.605 -17.969 0.508 1 97.44 108 ASP A N 1
ATOM 843 C CA . ASP A 1 108 ? -8.438 -18.25 1.677 1 97.44 108 ASP A CA 1
ATOM 844 C C . ASP A 1 108 ? -9.383 -17.078 1.966 1 97.44 108 ASP A C 1
ATOM 846 O O . ASP A 1 108 ? -8.992 -15.922 1.856 1 97.44 108 ASP A O 1
ATOM 850 N N . SER A 1 109 ? -10.562 -17.391 2.252 1 96.12 109 SER A N 1
ATOM 851 C CA . SER A 1 109 ? -11.602 -16.406 2.551 1 96.12 109 SER A CA 1
ATOM 852 C C . SER A 1 109 ? -12.609 -16.953 3.553 1 96.12 109 SER A C 1
ATOM 854 O O . SER A 1 109 ? -12.367 -17.984 4.191 1 96.12 109 SER A O 1
ATOM 856 N N . VAL A 1 110 ? -13.562 -16.125 3.92 1 94.25 110 VAL A N 1
ATOM 857 C CA . VAL A 1 110 ? -14.672 -16.516 4.785 1 94.25 110 VAL A CA 1
ATOM 858 C C . VAL A 1 110 ? -15.977 -16.5 3.998 1 94.25 110 VAL A C 1
ATOM 860 O O . VAL A 1 110 ? -16.266 -15.531 3.277 1 94.25 110 VAL A O 1
ATOM 863 N N . ASP A 1 111 ? -16.672 -17.688 4.09 1 91.06 111 ASP A N 1
ATOM 864 C CA . ASP A 1 111 ? -17.984 -17.719 3.477 1 91.06 111 ASP A CA 1
ATOM 865 C C . ASP A 1 111 ? -18.938 -16.734 4.148 1 91.06 111 ASP A C 1
ATOM 867 O O . ASP A 1 111 ? -19.172 -16.812 5.355 1 91.06 111 ASP A O 1
ATOM 871 N N . SER A 1 112 ? -19.391 -15.844 3.334 1 88.31 112 SER A N 1
ATOM 872 C CA . SER A 1 112 ? -20.188 -14.781 3.924 1 88.31 112 SER A CA 1
ATOM 873 C C . SER A 1 112 ? -21.531 -15.312 4.43 1 88.31 112 SER A C 1
ATOM 875 O O . SER A 1 112 ? -22.109 -14.75 5.363 1 88.31 112 SER A O 1
ATOM 877 N N . ALA A 1 113 ? -22.062 -16.422 3.809 1 89.88 113 ALA A N 1
ATOM 878 C CA . ALA A 1 113 ? -23.344 -16.984 4.203 1 89.88 113 ALA A CA 1
ATOM 879 C C . ALA A 1 113 ? -23.219 -17.766 5.508 1 89.88 113 ALA A C 1
ATOM 881 O O . ALA A 1 113 ? -24.125 -17.734 6.348 1 89.88 113 ALA A O 1
ATOM 882 N N . THR A 1 114 ? -22.156 -18.422 5.707 1 93.38 114 THR A N 1
ATOM 883 C CA . THR A 1 114 ? -22.047 -19.375 6.812 1 93.38 114 THR A CA 1
ATOM 884 C C . THR A 1 114 ? -21.016 -18.891 7.844 1 93.38 114 THR A C 1
ATOM 886 O O . THR A 1 114 ? -21.016 -19.359 8.984 1 93.38 114 THR A O 1
ATOM 889 N N . GLY A 1 115 ? -20.125 -17.984 7.48 1 93.25 115 GLY A N 1
ATOM 890 C CA . GLY A 1 115 ? -19.062 -17.484 8.352 1 93.25 115 GLY A CA 1
ATOM 891 C C . GLY A 1 115 ? -17.906 -18.453 8.477 1 93.25 115 GLY A C 1
ATOM 892 O O . GLY A 1 115 ? -16.953 -18.203 9.227 1 93.25 115 GLY A O 1
ATOM 893 N N . HIS A 1 116 ? -17.938 -19.578 7.781 1 94.75 116 HIS A N 1
ATOM 894 C CA . HIS A 1 116 ? -16.875 -20.562 7.859 1 94.75 116 HIS A CA 1
ATOM 895 C C . HIS A 1 116 ? -15.727 -20.219 6.898 1 94.75 116 HIS A C 1
ATOM 897 O O . HIS A 1 116 ? -15.953 -19.578 5.875 1 94.75 116 HIS A O 1
ATOM 903 N N . ASP A 1 117 ? -14.57 -20.719 7.316 1 95.31 117 ASP A N 1
ATOM 904 C CA . ASP A 1 117 ? -13.422 -20.594 6.426 1 95.31 117 ASP A CA 1
ATOM 905 C C . ASP A 1 117 ? -13.656 -21.328 5.109 1 95.31 117 ASP A C 1
ATOM 907 O O . ASP A 1 117 ? -14.234 -22.422 5.094 1 95.31 117 ASP A O 1
ATOM 911 N N . THR A 1 118 ? -13.305 -20.719 3.994 1 95.5 118 THR A N 1
ATOM 912 C CA . THR A 1 118 ? -13.391 -21.344 2.684 1 95.5 118 THR A CA 1
ATOM 913 C C . THR A 1 118 ? -12.172 -21 1.836 1 95.5 118 THR A C 1
ATOM 915 O O . THR A 1 118 ? -11.492 -20 2.096 1 95.5 118 THR A O 1
ATOM 918 N N . ARG A 1 119 ? -11.914 -21.828 0.946 1 97.19 119 ARG A N 1
ATOM 919 C CA . ARG A 1 119 ? -10.867 -21.609 -0.046 1 97.19 119 ARG A CA 1
ATOM 920 C C . ARG A 1 119 ? -11.461 -21.453 -1.441 1 97.19 119 ARG A C 1
ATOM 922 O O . ARG A 1 119 ? -12.297 -22.25 -1.862 1 97.19 119 ARG A O 1
ATOM 929 N N . ILE A 1 120 ? -11.086 -20.406 -2.107 1 97.56 120 ILE A N 1
ATOM 930 C CA . ILE A 1 120 ? -11.617 -20.109 -3.434 1 97.56 120 ILE A CA 1
ATOM 931 C C . ILE A 1 120 ? -10.523 -20.297 -4.484 1 97.56 120 ILE A C 1
ATOM 933 O O . ILE A 1 120 ? -9.492 -19.625 -4.445 1 97.56 120 ILE A O 1
ATOM 937 N N . ASP A 1 121 ? -10.766 -21.25 -5.402 1 98.38 121 ASP A N 1
ATOM 938 C CA . ASP A 1 121 ? -9.844 -21.438 -6.52 1 98.38 121 ASP A CA 1
ATOM 939 C C . ASP A 1 121 ? -10.07 -20.375 -7.594 1 98.38 121 ASP A C 1
ATOM 941 O O . ASP A 1 121 ? -11.195 -20.188 -8.07 1 98.38 121 ASP A O 1
ATOM 945 N N . LEU A 1 122 ? -8.961 -19.734 -7.98 1 98.31 122 LEU A N 1
ATOM 946 C CA . LEU A 1 122 ? -9.102 -18.609 -8.914 1 98.31 122 LEU A CA 1
ATOM 947 C C . LEU A 1 122 ? -8.422 -18.938 -10.242 1 98.31 122 LEU A C 1
ATOM 949 O O . LEU A 1 122 ? -8.797 -18.391 -11.281 1 98.31 122 LEU A O 1
ATOM 953 N N . ILE A 1 123 ? -7.426 -19.781 -10.234 1 98.25 123 ILE A N 1
ATOM 954 C CA . ILE A 1 123 ? -6.754 -20.266 -11.438 1 98.25 123 ILE A CA 1
ATOM 955 C C . ILE A 1 123 ? -6.48 -21.766 -11.297 1 98.25 123 ILE A C 1
ATOM 957 O O . ILE A 1 123 ? -6.094 -22.234 -10.227 1 98.25 123 ILE A O 1
ATOM 961 N N . ARG A 1 124 ? -6.719 -22.469 -12.312 1 98.12 124 ARG A N 1
ATOM 962 C CA . ARG A 1 124 ? -6.262 -23.859 -12.438 1 98.12 124 ARG A CA 1
ATOM 963 C C . ARG A 1 124 ? -5.508 -24.062 -13.742 1 98.12 124 ARG A C 1
ATOM 965 O O . ARG A 1 124 ? -6.016 -23.75 -14.82 1 98.12 124 ARG A O 1
ATOM 972 N N . LEU A 1 125 ? -4.332 -24.516 -13.648 1 97.38 125 LEU A N 1
ATOM 973 C CA . LEU A 1 125 ? -3.459 -24.766 -14.781 1 97.38 125 LEU A CA 1
ATOM 974 C C . LEU A 1 125 ? -2.969 -26.219 -14.781 1 97.38 125 LEU A C 1
ATOM 976 O O . LEU A 1 125 ? -2.408 -26.672 -13.789 1 97.38 125 LEU A O 1
ATOM 980 N N . ALA A 1 126 ? -3.279 -26.906 -15.789 1 96.75 126 ALA A N 1
ATOM 981 C CA . ALA A 1 126 ? -2.703 -28.234 -16.047 1 96.75 126 ALA A CA 1
ATOM 982 C C . ALA A 1 126 ? -1.801 -28.203 -17.266 1 96.75 126 ALA A C 1
ATOM 984 O O . ALA A 1 126 ? -2.234 -27.828 -18.359 1 96.75 126 ALA A O 1
ATOM 985 N N . THR A 1 127 ? -0.514 -28.562 -17.047 1 97.06 127 THR A N 1
ATOM 986 C CA . THR A 1 127 ? 0.421 -28.516 -18.172 1 97.06 127 THR A CA 1
ATOM 987 C C . THR A 1 127 ? 1.529 -29.547 -18 1 97.06 127 THR A C 1
ATOM 989 O O . THR A 1 127 ? 1.811 -29.984 -16.875 1 97.06 127 THR A O 1
ATOM 992 N N . ASP A 1 128 ? 2.074 -29.953 -19.094 1 97.06 128 ASP A N 1
ATOM 993 C CA . ASP A 1 128 ? 3.244 -30.828 -19 1 97.06 128 ASP A CA 1
ATOM 994 C C . ASP A 1 128 ? 4.523 -30.062 -19.328 1 97.06 128 ASP A C 1
ATOM 996 O O . ASP A 1 128 ? 4.469 -28.906 -19.781 1 97.06 128 ASP A O 1
ATOM 1000 N N . ARG A 1 129 ? 5.633 -30.703 -19.078 1 96.44 129 ARG A N 1
ATOM 1001 C CA . ARG A 1 129 ? 6.953 -30.094 -19.188 1 96.44 129 ARG A CA 1
ATOM 1002 C C . ARG A 1 129 ? 7.203 -29.562 -20.594 1 96.44 129 ARG A C 1
ATOM 1004 O O . ARG A 1 129 ? 7.613 -28.406 -20.766 1 96.44 129 ARG A O 1
ATOM 1011 N N . ALA A 1 130 ? 6.941 -30.344 -21.594 1 95.81 130 ALA A N 1
ATOM 1012 C CA . ALA A 1 130 ? 7.219 -29.969 -22.984 1 95.81 130 ALA A CA 1
ATOM 1013 C C . ALA A 1 130 ? 6.387 -28.766 -23.406 1 95.81 130 ALA A C 1
ATOM 1015 O O . ALA A 1 130 ? 6.91 -27.812 -23.984 1 95.81 130 ALA A O 1
ATOM 1016 N N . GLN A 1 131 ? 5.145 -28.828 -23.109 1 95.25 131 GLN A N 1
ATOM 1017 C CA . GLN A 1 131 ? 4.242 -27.734 -23.453 1 95.25 131 GLN A CA 1
ATOM 1018 C C . GLN A 1 131 ? 4.656 -26.438 -22.766 1 95.25 131 GLN A C 1
ATOM 1020 O O . GLN A 1 131 ? 4.691 -25.375 -23.406 1 95.25 131 GLN A O 1
ATOM 1025 N N . PHE A 1 132 ? 4.949 -26.516 -21.5 1 96 132 PHE A N 1
ATOM 1026 C CA . PHE A 1 132 ? 5.223 -25.312 -20.719 1 96 132 PHE A CA 1
ATOM 1027 C C . PHE A 1 132 ? 6.559 -24.703 -21.125 1 96 132 PHE A C 1
ATOM 1029 O O . PHE A 1 132 ? 6.664 -23.484 -21.312 1 96 132 PHE A O 1
ATOM 1036 N N . LEU A 1 133 ? 7.578 -25.5 -21.266 1 93.56 133 LEU A N 1
ATOM 1037 C CA . LEU A 1 133 ? 8.922 -24.984 -21.5 1 93.56 133 LEU A CA 1
ATOM 1038 C C . LEU A 1 133 ? 9.078 -24.5 -22.938 1 93.56 133 LEU A C 1
ATOM 1040 O O . LEU A 1 133 ? 10.047 -23.797 -23.266 1 93.56 133 LEU A O 1
ATOM 1044 N N . ALA A 1 134 ? 8.117 -24.781 -23.75 1 93.69 134 ALA A N 1
ATOM 1045 C CA . ALA A 1 134 ? 8.117 -24.281 -25.125 1 93.69 134 ALA A CA 1
ATOM 1046 C C . ALA A 1 134 ? 7.703 -22.812 -25.172 1 93.69 134 ALA A C 1
ATOM 1048 O O . ALA A 1 134 ? 7.895 -22.141 -26.188 1 93.69 134 ALA A O 1
ATOM 1049 N N . ILE A 1 135 ? 7.137 -22.328 -24.109 1 91.94 135 ILE A N 1
ATOM 1050 C CA . ILE A 1 135 ? 6.645 -20.953 -24.062 1 91.94 135 ILE A CA 1
ATOM 1051 C C . ILE A 1 135 ? 7.793 -20.016 -23.734 1 91.94 135 ILE A C 1
ATOM 1053 O O . ILE A 1 135 ? 8.617 -20.297 -22.859 1 91.94 135 ILE A O 1
ATOM 1057 N N . HIS A 1 136 ? 7.855 -18.875 -24.453 1 89.38 136 HIS A N 1
ATOM 1058 C CA . HIS A 1 136 ? 8.812 -17.828 -24.156 1 89.38 136 HIS A CA 1
ATOM 1059 C C . HIS A 1 136 ? 8.227 -16.797 -23.188 1 89.38 136 HIS A C 1
ATOM 1061 O O . HIS A 1 136 ? 7.707 -15.766 -23.609 1 89.38 136 HIS A O 1
ATOM 1067 N N . LEU A 1 137 ? 8.461 -17.062 -21.906 1 87.19 137 LEU A N 1
ATOM 1068 C CA . LEU A 1 137 ? 7.781 -16.312 -20.859 1 87.19 137 LEU A CA 1
ATOM 1069 C C . LEU A 1 137 ? 8.227 -14.852 -20.844 1 87.19 137 LEU A C 1
ATOM 1071 O O . LEU A 1 137 ? 7.5 -13.984 -20.359 1 87.19 137 LEU A O 1
ATOM 1075 N N . ALA A 1 138 ? 9.383 -14.539 -21.406 1 82.19 138 ALA A N 1
ATOM 1076 C CA . ALA A 1 138 ? 9.898 -13.172 -21.375 1 82.19 138 ALA A CA 1
ATOM 1077 C C . ALA A 1 138 ? 9.125 -12.273 -22.344 1 82.19 138 ALA A C 1
ATOM 1079 O O . ALA A 1 138 ? 9.211 -11.047 -22.25 1 82.19 138 ALA A O 1
ATOM 1080 N N . ARG A 1 139 ? 8.297 -12.859 -23.219 1 82.88 139 ARG A N 1
ATOM 1081 C CA . ARG A 1 139 ? 7.672 -12.094 -24.297 1 82.88 139 ARG A CA 1
ATOM 1082 C C . ARG A 1 139 ? 6.152 -12.203 -24.234 1 82.88 139 ARG A C 1
ATOM 1084 O O . ARG A 1 139 ? 5.461 -11.812 -25.188 1 82.88 139 ARG A O 1
ATOM 1091 N N . VAL A 1 140 ? 5.727 -12.695 -23.172 1 84.5 140 VAL A N 1
ATOM 1092 C CA . VAL A 1 140 ? 4.305 -13.016 -23.203 1 84.5 140 VAL A CA 1
ATOM 1093 C C . VAL A 1 140 ? 3.551 -12.117 -22.219 1 84.5 140 VAL A C 1
ATOM 1095 O O . VAL A 1 140 ? 4.16 -11.477 -21.359 1 84.5 140 VAL A O 1
ATOM 1098 N N . GLU A 1 141 ? 2.176 -12.07 -22.516 1 89.75 141 GLU A N 1
ATOM 1099 C CA . GLU A 1 141 ? 1.209 -11.594 -21.531 1 89.75 141 GLU A CA 1
ATOM 1100 C C . GLU A 1 141 ? 0.678 -12.742 -20.688 1 89.75 141 GLU A C 1
ATOM 1102 O O . GLU A 1 141 ? 0.089 -13.688 -21.203 1 89.75 141 GLU A O 1
ATOM 1107 N N . PRO A 1 142 ? 0.875 -12.602 -19.406 1 92.25 142 PRO A N 1
ATOM 1108 C CA . PRO A 1 142 ? 0.616 -13.766 -18.547 1 92.25 142 PRO A CA 1
ATOM 1109 C C . PRO A 1 142 ? -0.799 -14.312 -18.719 1 92.25 142 PRO A C 1
ATOM 1111 O O . PRO A 1 142 ? -0.984 -15.523 -18.844 1 92.25 142 PRO A O 1
ATOM 1114 N N . ALA A 1 143 ? -1.775 -13.445 -18.703 1 89.56 143 ALA A N 1
ATOM 1115 C CA . ALA A 1 143 ? -3.154 -13.906 -18.828 1 89.56 143 ALA A CA 1
ATOM 1116 C C . ALA A 1 143 ? -3.375 -14.617 -20.156 1 89.56 143 ALA A C 1
ATOM 1118 O O . ALA A 1 143 ? -4.078 -15.625 -20.219 1 89.56 143 ALA A O 1
ATOM 1119 N N . GLU A 1 144 ? -2.766 -14.148 -21.172 1 90.25 144 GLU A N 1
ATOM 1120 C CA . GLU A 1 144 ? -2.885 -14.766 -22.484 1 90.25 144 GLU A CA 1
ATOM 1121 C C . GLU A 1 144 ? -2.174 -16.109 -22.531 1 90.25 144 GLU A C 1
ATOM 1123 O O . GLU A 1 144 ? -2.646 -17.047 -23.188 1 90.25 144 GLU A O 1
ATOM 1128 N N . THR A 1 145 ? -1.055 -16.109 -21.859 1 92.44 145 THR A N 1
ATOM 1129 C CA . THR A 1 145 ? -0.305 -17.359 -21.797 1 92.44 145 THR A CA 1
ATOM 1130 C C . THR A 1 145 ? -1.118 -18.438 -21.094 1 92.44 145 THR A C 1
ATOM 1132 O O . THR A 1 145 ? -1.191 -19.578 -21.578 1 92.44 145 THR A O 1
ATOM 1135 N N . LEU A 1 146 ? -1.772 -18.094 -20.031 1 94.06 146 LEU A N 1
ATOM 1136 C CA . LEU A 1 146 ? -2.602 -19.062 -19.312 1 94.06 146 LEU A CA 1
ATOM 1137 C C . LEU A 1 146 ? -3.76 -19.531 -20.188 1 94.06 146 LEU A C 1
ATOM 1139 O O . LEU A 1 146 ? -4.113 -20.719 -20.156 1 94.06 146 LEU A O 1
ATOM 1143 N N . ALA A 1 147 ? -4.301 -18.656 -20.891 1 87.19 147 ALA A N 1
ATOM 1144 C CA . ALA A 1 147 ? -5.375 -19.031 -21.797 1 87.19 147 ALA A CA 1
ATOM 1145 C C . ALA A 1 147 ? -4.883 -20.016 -22.859 1 87.19 147 ALA A C 1
ATOM 1147 O O . ALA A 1 147 ? -5.598 -20.953 -23.219 1 87.19 147 ALA A O 1
ATOM 1148 N N . HIS A 1 148 ? -3.672 -19.797 -23.328 1 88.19 148 HIS A N 1
ATOM 1149 C CA . HIS A 1 148 ? -3.064 -20.688 -24.328 1 88.19 148 HIS A CA 1
ATOM 1150 C C . HIS A 1 148 ? -2.869 -22.094 -23.766 1 88.19 148 HIS A C 1
ATOM 1152 O O . HIS A 1 148 ? -3.018 -23.078 -24.484 1 88.19 148 HIS A O 1
ATOM 1158 N N . LEU A 1 149 ? -2.533 -22.172 -22.469 1 90.5 149 LEU A N 1
ATOM 1159 C CA . LEU A 1 149 ? -2.303 -23.469 -21.812 1 90.5 149 LEU A CA 1
ATOM 1160 C C . LEU A 1 149 ? -3.617 -24.078 -21.344 1 90.5 149 LEU A C 1
ATOM 1162 O O . LEU A 1 149 ? -3.617 -25.094 -20.641 1 90.5 149 LEU A O 1
ATOM 1166 N N . ALA A 1 150 ? -4.742 -23.766 -21.812 1 84.06 150 ALA A N 1
ATOM 1167 C CA . ALA A 1 150 ? -6.082 -24.25 -21.484 1 84.06 150 ALA A CA 1
ATOM 1168 C C . ALA A 1 150 ? -6.301 -24.25 -19.969 1 84.06 150 ALA A C 1
ATOM 1170 O O . ALA A 1 150 ? -6.727 -25.266 -19.406 1 84.06 150 ALA A O 1
ATOM 1171 N N . SER A 1 151 ? -6.008 -23.156 -19.391 1 93.06 151 SER A N 1
ATOM 1172 C CA . SER A 1 151 ? -6.23 -22.938 -17.953 1 93.06 151 SER A CA 1
ATOM 1173 C C . SER A 1 151 ? -7.629 -22.391 -17.688 1 93.06 151 SER A C 1
ATOM 1175 O O . SER A 1 151 ? -8.273 -21.844 -18.594 1 93.06 151 SER A O 1
ATOM 1177 N N . ALA A 1 152 ? -8.125 -22.781 -16.531 1 96.12 152 ALA A N 1
ATOM 1178 C CA . ALA A 1 152 ? -9.336 -22.125 -16.031 1 96.12 152 ALA A CA 1
ATOM 1179 C C . ALA A 1 152 ? -9 -20.922 -15.156 1 96.12 152 ALA A C 1
ATOM 1181 O O . ALA A 1 152 ? -8.172 -21.016 -14.242 1 96.12 152 ALA A O 1
ATOM 1182 N N . ILE A 1 153 ? -9.633 -19.781 -15.508 1 96.19 153 ILE A N 1
ATOM 1183 C CA . ILE A 1 153 ? -9.391 -18.547 -14.75 1 96.19 153 ILE A CA 1
ATOM 1184 C C . ILE A 1 153 ? -10.719 -17.953 -14.297 1 96.19 153 ILE A C 1
ATOM 1186 O O . ILE A 1 153 ? -11.672 -17.875 -15.078 1 96.19 153 ILE A O 1
ATOM 1190 N N . SER A 1 154 ? -10.75 -17.641 -13.047 1 97 154 SER A N 1
ATOM 1191 C CA . SER A 1 154 ? -11.922 -16.938 -12.523 1 97 154 SER A CA 1
ATOM 1192 C C . SER A 1 154 ? -12.289 -15.75 -13.398 1 97 154 SER A C 1
ATOM 1194 O O . SER A 1 154 ? -11.406 -15.016 -13.852 1 97 154 SER A O 1
ATOM 1196 N N . LYS A 1 155 ? -13.594 -15.516 -13.57 1 95.69 155 LYS A N 1
ATOM 1197 C CA . LYS A 1 155 ? -14.078 -14.383 -14.359 1 95.69 155 LYS A CA 1
ATOM 1198 C C . LYS A 1 155 ? -13.82 -13.062 -13.633 1 95.69 155 LYS A C 1
ATOM 1200 O O . LYS A 1 155 ? -13.812 -12 -14.258 1 95.69 155 LYS A O 1
ATOM 1205 N N . ASN A 1 156 ? -13.641 -13.125 -12.328 1 97.5 156 ASN A N 1
ATOM 1206 C CA . ASN A 1 156 ? -13.375 -11.961 -11.492 1 97.5 156 ASN A CA 1
ATOM 1207 C C . ASN A 1 156 ? -12.594 -12.336 -10.242 1 97.5 156 ASN A C 1
ATOM 1209 O O . ASN A 1 156 ? -13.164 -12.43 -9.148 1 97.5 156 ASN A O 1
ATOM 1213 N N . PRO A 1 157 ? -11.25 -12.508 -10.453 1 98 157 PRO A N 1
ATOM 1214 C CA . PRO A 1 157 ? -10.445 -12.922 -9.305 1 98 157 PRO A CA 1
ATOM 1215 C C . PRO A 1 157 ? -10.5 -11.914 -8.156 1 98 157 PRO A C 1
ATOM 1217 O O . PRO A 1 157 ? -10.547 -12.312 -6.988 1 98 157 PRO A O 1
ATOM 1220 N N . TYR A 1 158 ? -10.57 -10.664 -8.469 1 97.94 158 TYR A N 1
ATOM 1221 C CA . TYR A 1 158 ? -10.609 -9.617 -7.449 1 97.94 158 TYR A CA 1
ATOM 1222 C C . TYR A 1 158 ? -11.883 -9.727 -6.613 1 97.94 158 TYR A C 1
ATOM 1224 O O . TYR A 1 158 ? -11.859 -9.516 -5.398 1 97.94 158 TYR A O 1
ATOM 1232 N N . GLY A 1 159 ? -12.961 -10.062 -7.258 1 97.25 159 GLY A N 1
ATOM 1233 C CA . GLY A 1 159 ? -14.234 -10.25 -6.582 1 97.25 159 GLY A CA 1
ATOM 1234 C C . GLY A 1 159 ? -14.383 -11.633 -5.977 1 97.25 159 GLY A C 1
ATOM 1235 O O . GLY A 1 159 ? -15.438 -11.969 -5.434 1 97.25 159 GLY A O 1
ATOM 1236 N N . LEU A 1 160 ? -13.422 -12.469 -6.098 1 97.44 160 LEU A N 1
ATOM 1237 C CA . LEU A 1 160 ? -13.359 -13.812 -5.535 1 97.44 160 LEU A CA 1
ATOM 1238 C C . LEU A 1 160 ? -14.469 -14.688 -6.094 1 97.44 160 LEU A C 1
ATOM 1240 O O . LEU A 1 160 ? -15.102 -15.445 -5.352 1 97.44 160 LEU A O 1
ATOM 1244 N N . VAL A 1 161 ? -14.68 -14.508 -7.379 1 96.56 161 VAL A N 1
ATOM 1245 C CA . VAL A 1 161 ? -15.594 -15.414 -8.055 1 96.56 161 VAL A CA 1
ATOM 1246 C C . VAL A 1 161 ? -14.906 -16.766 -8.281 1 96.56 161 VAL A C 1
ATOM 1248 O O . VAL A 1 161 ? -13.859 -16.828 -8.93 1 96.56 161 VAL A O 1
ATOM 1251 N N . PRO A 1 162 ? -15.461 -17.797 -7.738 1 95.88 162 PRO A N 1
ATOM 1252 C CA . PRO A 1 162 ? -14.82 -19.109 -7.895 1 95.88 162 PRO A CA 1
ATOM 1253 C C . PRO A 1 162 ? -14.789 -19.578 -9.344 1 95.88 162 PRO A C 1
ATOM 1255 O O . PRO A 1 162 ? -15.57 -19.094 -10.172 1 95.88 162 PRO A O 1
ATOM 1258 N N . LEU A 1 163 ? -13.859 -20.453 -9.609 1 96.56 163 LEU A N 1
ATOM 1259 C CA . LEU A 1 163 ? -13.828 -21.094 -10.922 1 96.56 163 LEU A CA 1
ATOM 1260 C C . LEU A 1 163 ? -15.133 -21.828 -11.203 1 96.56 163 LEU A C 1
ATOM 1262 O O . LEU A 1 163 ? -15.75 -22.375 -10.289 1 96.56 163 LEU A O 1
ATOM 1266 N N . ALA A 1 164 ? -15.602 -21.672 -12.438 1 85 164 ALA A N 1
ATOM 1267 C CA . ALA A 1 164 ? -16.812 -22.406 -12.82 1 85 164 ALA A CA 1
ATOM 1268 C C . ALA A 1 164 ? -16.594 -23.906 -12.695 1 85 164 ALA A C 1
ATOM 1270 O O . ALA A 1 164 ? -15.492 -24.422 -12.945 1 85 164 ALA A O 1
ATOM 1271 N N . ASN A 1 165 ? -17.281 -24.594 -11.75 1 64.75 165 ASN A N 1
ATOM 1272 C CA . ASN A 1 165 ? -17.219 -26.047 -11.594 1 64.75 165 ASN A CA 1
ATOM 1273 C C . ASN A 1 165 ? -17.297 -26.75 -12.938 1 64.75 165 ASN A C 1
ATOM 1275 O O . ASN A 1 165 ? -18.25 -26.547 -13.703 1 64.75 165 ASN A O 1
ATOM 1279 N N . GLN A 1 166 ? -16.234 -26.875 -13.742 1 50.34 166 GLN A N 1
ATOM 1280 C CA . GLN A 1 166 ? -16.453 -27.844 -14.805 1 50.34 166 GLN A CA 1
ATOM 1281 C C . GLN A 1 166 ? -16.922 -29.188 -14.227 1 50.34 166 GLN A C 1
ATOM 1283 O O . GLN A 1 166 ? -16.375 -29.672 -13.234 1 50.34 166 GLN A O 1
ATOM 1288 N N . GLY A 1 167 ? -18.125 -29.375 -14.062 1 43.22 167 GLY A N 1
ATOM 1289 C CA . GLY A 1 167 ? -18.766 -30.641 -13.695 1 43.22 167 GLY A CA 1
ATOM 1290 C C . GLY A 1 167 ? -17.875 -31.844 -13.906 1 43.22 167 GLY A C 1
ATOM 1291 O O . GLY A 1 167 ? -17.297 -32 -14.984 1 43.22 167 GLY A O 1
ATOM 1292 N N . VAL A 1 168 ? -16.953 -32.281 -12.984 1 42.41 168 VAL A N 1
ATOM 1293 C CA . VAL A 1 168 ? -16.438 -33.625 -13.117 1 42.41 168 VAL A CA 1
ATOM 1294 C C . VAL A 1 168 ? -17.531 -34.531 -13.68 1 42.41 168 VAL A C 1
ATOM 1296 O O . VAL A 1 168 ? -18.672 -34.5 -13.227 1 42.41 168 VAL A O 1
ATOM 1299 N N . ARG A 1 169 ? -17.5 -34.844 -14.984 1 35.91 169 ARG A N 1
ATOM 1300 C CA . ARG A 1 169 ? -18.25 -36 -15.484 1 35.91 169 ARG A CA 1
ATOM 1301 C C . ARG A 1 169 ? -18.188 -37.156 -14.5 1 35.91 169 ARG A C 1
ATOM 1303 O O . ARG A 1 169 ? -17.109 -37.688 -14.234 1 35.91 169 ARG A O 1
ATOM 1310 N N . GLY A 1 170 ? -18.859 -37.219 -13.336 1 28.3 170 GLY A N 1
ATOM 1311 C CA . GLY A 1 170 ? -19.266 -38.562 -12.945 1 28.3 170 GLY A CA 1
ATOM 1312 C C . GLY A 1 170 ? -20.078 -39.281 -14.008 1 28.3 170 GLY A C 1
ATOM 1313 O O . GLY A 1 170 ? -20.641 -38.625 -14.898 1 28.3 170 GLY A O 1
ATOM 1314 N N . MET B 1 1 ? -7.301 23.859 28.266 1 88.12 1 MET B N 1
ATOM 1315 C CA . MET B 1 1 ? -7.184 23.969 26.812 1 88.12 1 MET B CA 1
ATOM 1316 C C . MET B 1 1 ? -6.332 22.844 26.234 1 88.12 1 MET B C 1
ATOM 1318 O O . MET B 1 1 ? -6.75 22.141 25.312 1 88.12 1 MET B O 1
ATOM 1322 N 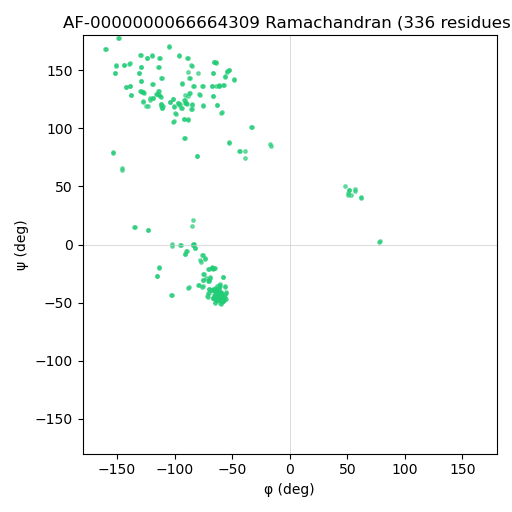N . ASP B 1 2 ? -5.246 22.422 26.953 1 89.44 2 ASP B N 1
ATOM 1323 C CA . ASP B 1 2 ? -4.348 21.391 26.453 1 89.44 2 ASP B CA 1
ATOM 1324 C C . ASP B 1 2 ? -5.055 20.047 26.359 1 89.44 2 ASP B C 1
ATOM 1326 O O . ASP B 1 2 ? -4.969 19.359 25.344 1 89.44 2 ASP B O 1
ATOM 1330 N N . GLU B 1 3 ? -5.746 19.719 27.375 1 92.31 3 GLU B N 1
ATOM 1331 C CA . GLU B 1 3 ? -6.461 18.438 27.391 1 92.31 3 GLU B CA 1
ATOM 1332 C C . GLU B 1 3 ? -7.527 18.406 26.297 1 92.31 3 GLU B C 1
ATOM 1334 O O . GLU B 1 3 ? -7.691 17.375 25.625 1 92.31 3 GLU B O 1
ATOM 1339 N N . TYR B 1 4 ? -8.219 19.547 26.172 1 95.12 4 TYR B N 1
ATOM 1340 C CA . TYR B 1 4 ? -9.281 19.625 25.172 1 95.12 4 TYR B CA 1
ATOM 1341 C C . TYR B 1 4 ? -8.719 19.438 23.766 1 95.12 4 TYR B C 1
ATOM 1343 O O . TYR B 1 4 ? -9.258 18.656 22.984 1 95.12 4 TYR B O 1
ATOM 1351 N N . VAL B 1 5 ? -7.629 20.062 23.438 1 96.31 5 VAL B N 1
ATOM 1352 C CA . VAL B 1 5 ? -6.973 19.953 22.125 1 96.31 5 VAL B CA 1
ATOM 1353 C C . VAL B 1 5 ? -6.578 18.5 21.875 1 96.31 5 VAL B C 1
ATOM 1355 O O . VAL B 1 5 ? -6.738 17.984 20.766 1 96.31 5 VAL B O 1
ATOM 1358 N N . GLY B 1 6 ? -6.066 17.828 22.906 1 96.94 6 GLY B N 1
ATOM 1359 C CA . GLY B 1 6 ? -5.719 16.422 22.797 1 96.94 6 GLY B CA 1
ATOM 1360 C C . GLY B 1 6 ? -6.887 15.555 22.375 1 96.94 6 GLY B C 1
ATOM 1361 O O . GLY B 1 6 ? -6.734 14.664 21.531 1 96.94 6 GLY B O 1
ATOM 1362 N N . ILE B 1 7 ? -8.016 15.812 22.969 1 96.38 7 ILE B N 1
ATOM 1363 C CA . ILE B 1 7 ? -9.219 15.055 22.641 1 96.38 7 ILE B CA 1
ATOM 1364 C C . ILE B 1 7 ? -9.625 15.312 21.203 1 96.38 7 ILE B C 1
ATOM 1366 O O . ILE B 1 7 ? -9.953 14.383 20.469 1 96.38 7 ILE B O 1
ATOM 1370 N N . VAL B 1 8 ? -9.602 16.609 20.828 1 96.06 8 VAL B N 1
ATOM 1371 C CA . VAL B 1 8 ? -9.977 17 19.469 1 96.06 8 VAL B CA 1
ATOM 1372 C C . VAL B 1 8 ? -9.086 16.266 18.469 1 96.06 8 VAL B C 1
ATOM 1374 O O . VAL B 1 8 ? -9.594 15.625 17.531 1 96.06 8 VAL B O 1
ATOM 1377 N N . LEU B 1 9 ? -7.793 16.25 18.672 1 97.25 9 LEU B N 1
ATOM 1378 C CA . LEU B 1 9 ? -6.844 15.703 17.719 1 97.25 9 LEU B CA 1
ATOM 1379 C C . LEU B 1 9 ? -6.867 14.18 17.75 1 97.25 9 LEU B C 1
ATOM 1381 O O . LEU B 1 9 ? -6.633 13.531 16.719 1 97.25 9 LEU B O 1
ATOM 1385 N N . ALA B 1 10 ? -7.16 13.578 18.906 1 95.5 10 ALA B N 1
ATOM 1386 C CA . ALA B 1 10 ? -7.254 12.125 19.031 1 95.5 10 ALA B CA 1
ATOM 1387 C C . ALA B 1 10 ? -8.414 11.578 18.203 1 95.5 10 ALA B C 1
ATOM 1389 O O . ALA B 1 10 ? -8.438 10.391 17.859 1 95.5 10 ALA B O 1
ATOM 1390 N N . ASN B 1 11 ? -9.352 12.469 17.875 1 94.38 11 ASN B N 1
ATOM 1391 C CA . ASN B 1 11 ? -10.539 12.047 17.156 1 94.38 11 ASN B CA 1
ATOM 1392 C C . ASN B 1 11 ? -10.383 12.258 15.648 1 94.38 11 ASN B C 1
ATOM 1394 O O . ASN B 1 11 ? -11.297 11.977 14.875 1 94.38 11 ASN B O 1
ATOM 1398 N N . SER B 1 12 ? -9.273 12.758 15.273 1 94.56 12 SER B N 1
ATOM 1399 C CA . SER B 1 12 ? -9.016 12.992 13.859 1 94.56 12 SER B CA 1
ATOM 1400 C C . SER B 1 12 ? -8.898 11.672 13.094 1 94.56 12 SER B C 1
ATOM 1402 O O . SER B 1 12 ? -8.211 10.75 13.547 1 94.56 12 SER B O 1
ATOM 1404 N N . ILE B 1 13 ? -9.523 11.594 11.93 1 95.31 13 ILE B N 1
ATOM 1405 C CA . ILE B 1 13 ? -9.57 10.359 11.148 1 95.31 13 ILE B CA 1
ATOM 1406 C C . ILE B 1 13 ? -8.555 10.43 10.008 1 95.31 13 ILE B C 1
ATOM 1408 O O . ILE B 1 13 ? -8.523 11.406 9.258 1 95.31 13 ILE B O 1
ATOM 1412 N N . TYR B 1 14 ? -7.711 9.422 9.984 1 97.12 14 TYR B N 1
ATOM 1413 C CA . TYR B 1 14 ? -6.727 9.219 8.93 1 97.12 14 TYR B CA 1
ATOM 1414 C C . TYR B 1 14 ? -6.801 7.801 8.383 1 97.12 14 TYR B C 1
ATOM 1416 O O . TYR B 1 14 ? -7.234 6.879 9.078 1 97.12 14 TYR B O 1
ATOM 1424 N N . PRO B 1 15 ? -6.391 7.676 7.102 1 95.06 15 PRO B N 1
ATOM 1425 C CA . PRO B 1 15 ? -6.328 6.301 6.602 1 95.06 15 PRO B CA 1
ATOM 1426 C C . PRO B 1 15 ? -5.258 5.465 7.305 1 95.06 15 PRO B C 1
ATOM 1428 O O . PRO B 1 15 ? -4.285 6.016 7.828 1 95.06 15 PRO B O 1
ATOM 1431 N N . GLU B 1 16 ? -5.441 4.156 7.266 1 93.06 16 GLU B N 1
ATOM 1432 C CA . GLU B 1 16 ? -4.512 3.238 7.922 1 93.06 16 GLU B CA 1
ATOM 1433 C C . GLU B 1 16 ? -3.086 3.443 7.418 1 93.06 16 GLU B C 1
ATOM 1435 O O . GLU B 1 16 ? -2.131 3.361 8.195 1 93.06 16 GLU B O 1
ATOM 1440 N N . VAL B 1 17 ? -2.912 3.744 6.164 1 93.06 17 VAL B N 1
ATOM 1441 C CA . VAL B 1 17 ? -1.602 3.822 5.531 1 93.06 17 VAL B CA 1
ATOM 1442 C C . VAL B 1 17 ? -0.984 5.195 5.785 1 93.06 17 VAL B C 1
ATOM 1444 O O . VAL B 1 17 ? 0.134 5.473 5.34 1 93.06 17 VAL B O 1
ATOM 1447 N N . PHE B 1 18 ? -1.686 6.082 6.492 1 97.31 18 PHE B N 1
ATOM 1448 C CA . PHE B 1 18 ? -1.187 7.414 6.82 1 97.31 18 PHE B CA 1
ATOM 1449 C C . PHE B 1 18 ? -1.691 7.859 8.188 1 97.31 18 PHE B C 1
ATOM 1451 O O . PHE B 1 18 ? -2.453 8.828 8.289 1 97.31 18 PHE B O 1
ATOM 1458 N N . GLN B 1 19 ? -1.233 7.16 9.188 1 97.44 19 GLN B N 1
ATOM 1459 C CA . GLN B 1 19 ? -1.57 7.5 10.57 1 97.44 19 GLN B CA 1
ATOM 1460 C C . GLN B 1 19 ? -0.589 8.516 11.141 1 97.44 19 GLN B C 1
ATOM 1462 O O . GLN B 1 19 ? 0.613 8.445 10.875 1 97.44 19 GLN B O 1
ATOM 1467 N N . VAL B 1 20 ? -1.15 9.398 11.945 1 98.38 20 VAL B N 1
ATOM 1468 C CA . VAL B 1 20 ? -0.293 10.43 12.523 1 98.38 20 VAL B CA 1
ATOM 1469 C C . VAL B 1 20 ? -0.4 10.383 14.047 1 98.38 20 VAL B C 1
ATOM 1471 O O . VAL B 1 20 ? -1.294 9.734 14.594 1 98.38 20 VAL B O 1
ATOM 1474 N N . ALA B 1 21 ? 0.581 10.953 14.703 1 98.31 21 ALA B N 1
ATOM 1475 C CA . ALA B 1 21 ? 0.541 11.258 16.141 1 98.31 21 ALA B CA 1
ATOM 1476 C C . ALA B 1 21 ? 0.691 12.758 16.375 1 98.31 21 ALA B C 1
ATOM 1478 O O . ALA B 1 21 ? 1.093 13.5 15.484 1 98.31 21 ALA B O 1
ATOM 1479 N N . TYR B 1 22 ? 0.31 13.195 17.594 1 98.5 22 TYR B N 1
ATOM 1480 C CA . TYR B 1 22 ? 0.313 14.625 17.875 1 98.5 22 TYR B CA 1
ATOM 1481 C C . TYR B 1 22 ? 1.062 14.93 19.172 1 98.5 22 TYR B C 1
ATOM 1483 O O . TYR B 1 22 ? 0.98 14.164 20.125 1 98.5 22 TYR B O 1
ATOM 1491 N N . GLU B 1 23 ? 1.774 15.977 19.125 1 98.38 23 GLU B N 1
ATOM 1492 C CA . GLU B 1 23 ? 2.232 16.703 20.297 1 98.38 23 GLU B CA 1
ATOM 1493 C C . GLU B 1 23 ? 1.701 18.125 20.312 1 98.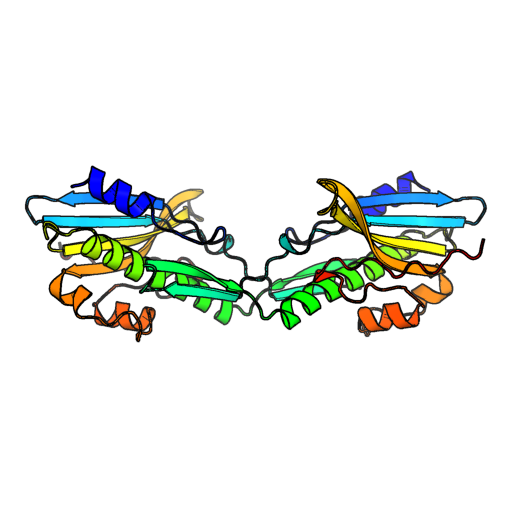38 23 GLU B C 1
ATOM 1495 O O . GLU B 1 23 ? 1.653 18.781 19.266 1 98.38 23 GLU B O 1
ATOM 1500 N N . HIS B 1 24 ? 1.267 18.594 21.516 1 98.38 24 HIS B N 1
ATOM 1501 C CA . HIS B 1 24 ? 0.731 19.953 21.531 1 98.38 24 HIS B CA 1
ATOM 1502 C C . HIS B 1 24 ? 0.913 20.609 22.891 1 98.38 24 HIS B C 1
ATOM 1504 O O . HIS B 1 24 ? 0.947 19.922 23.922 1 98.38 24 HIS B O 1
ATOM 1510 N N . THR B 1 25 ? 1.101 21.875 22.891 1 98.19 25 THR B N 1
ATOM 1511 C CA . THR B 1 25 ? 1.178 22.719 24.078 1 98.19 25 THR B CA 1
ATOM 1512 C C . THR B 1 25 ? 0.509 24.062 23.828 1 98.19 25 THR B C 1
ATOM 1514 O O . THR B 1 25 ? 0.712 24.688 22.766 1 98.19 25 THR B O 1
ATOM 1517 N N . PHE B 1 26 ? -0.27 24.5 24.797 1 98 26 PHE B N 1
ATOM 1518 C CA . PHE B 1 26 ? -0.928 25.797 24.703 1 98 26 PHE B CA 1
ATOM 1519 C C . PHE B 1 26 ? -0.234 26.828 25.578 1 98 26 PHE B C 1
ATOM 1521 O O . PHE B 1 26 ? -0.022 26.578 26.781 1 98 26 PHE B O 1
ATOM 1528 N N . ASN B 1 27 ? 0.185 27.891 24.953 1 97.75 27 ASN B N 1
ATOM 1529 C CA . ASN B 1 27 ? 0.695 29.031 25.688 1 97.75 27 ASN B CA 1
ATOM 1530 C C . ASN B 1 27 ? -0.408 30.047 25.984 1 97.75 27 ASN B C 1
ATOM 1532 O O . ASN B 1 27 ? -0.839 30.781 25.078 1 97.75 27 ASN B O 1
ATOM 1536 N N . SER B 1 28 ? -0.834 30.156 27.25 1 95.75 28 SER B N 1
ATOM 1537 C CA . SER B 1 28 ? -1.979 30.984 27.609 1 95.75 28 SER B CA 1
ATOM 1538 C C . SER B 1 28 ? -1.641 32.469 27.531 1 95.75 28 SER B C 1
ATOM 1540 O O . SER B 1 28 ? -2.521 33.312 27.312 1 95.75 28 SER B O 1
ATOM 1542 N N . ASP B 1 29 ? -0.38 32.781 27.75 1 97.06 29 ASP B N 1
ATOM 1543 C CA . ASP B 1 29 ? 0.017 34.188 27.719 1 97.06 29 ASP B CA 1
ATOM 1544 C C . ASP B 1 29 ? -0.2 34.812 26.328 1 97.06 29 ASP B C 1
ATOM 1546 O O . ASP B 1 29 ? -0.772 35.875 26.203 1 97.06 29 ASP B O 1
ATOM 1550 N N . ASP B 1 30 ? 0.148 34.094 25.312 1 96.56 30 ASP B N 1
ATOM 1551 C CA . ASP B 1 30 ? 0.04 34.594 23.938 1 96.56 30 ASP B CA 1
ATOM 1552 C C . ASP B 1 30 ? -1.185 34 23.234 1 96.56 30 ASP B C 1
ATOM 1554 O O . ASP B 1 30 ? -1.473 34.344 22.094 1 96.56 30 ASP B O 1
ATOM 1558 N N . ARG B 1 31 ? -1.938 33.125 23.938 1 97.62 31 ARG B N 1
ATOM 1559 C CA . ARG B 1 31 ? -3.078 32.406 23.391 1 97.62 31 ARG B CA 1
ATOM 1560 C C . ARG B 1 31 ? -2.699 31.719 22.078 1 97.62 31 ARG B C 1
ATOM 1562 O O . ARG B 1 31 ? -3.426 31.797 21.094 1 97.62 31 ARG B O 1
ATOM 1569 N N . GLU B 1 32 ? -1.511 31.078 22.094 1 98.31 32 GLU B N 1
ATOM 1570 C CA . GLU B 1 32 ? -0.961 30.375 20.938 1 98.31 32 GLU B CA 1
ATOM 1571 C C . GLU B 1 32 ? -0.869 28.875 21.219 1 98.31 32 GLU B C 1
ATOM 1573 O O . GLU B 1 32 ? -0.395 28.453 22.281 1 98.31 32 GLU B O 1
ATOM 1578 N N . LEU B 1 33 ? -1.37 28.094 20.234 1 98.5 33 LEU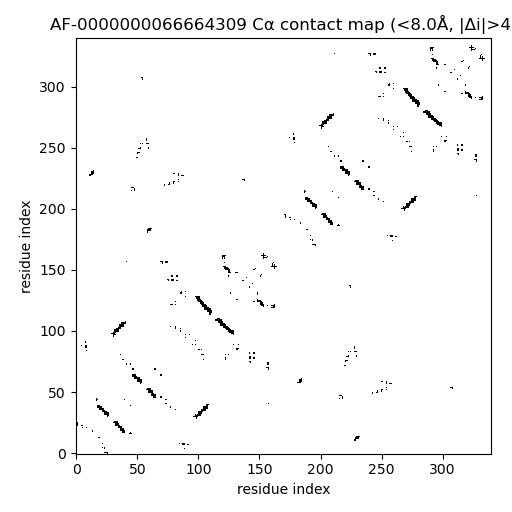 B N 1
ATOM 1579 C CA . LEU B 1 33 ? -1.272 26.641 20.312 1 98.5 33 LEU B CA 1
ATOM 1580 C C . LEU B 1 33 ? -0.127 26.125 19.453 1 98.5 33 LEU B C 1
ATOM 1582 O O . LEU B 1 33 ? -0.086 26.391 18.25 1 98.5 33 LEU B O 1
ATOM 1586 N N . HIS B 1 34 ? 0.851 25.469 20.109 1 98.62 34 HIS B N 1
ATOM 1587 C CA . HIS B 1 34 ? 1.915 24.766 19.406 1 98.62 34 HIS B CA 1
ATOM 1588 C C . HIS B 1 34 ? 1.541 23.312 19.156 1 98.62 34 HIS B C 1
ATOM 1590 O O . HIS B 1 34 ? 1.154 22.594 20.078 1 98.62 34 HIS B O 1
ATOM 1596 N N . ILE B 1 35 ? 1.585 22.906 17.859 1 98.69 35 ILE B N 1
ATOM 1597 C CA . ILE B 1 35 ? 1.261 21.531 17.5 1 98.69 35 ILE B CA 1
ATOM 1598 C C . ILE B 1 35 ? 2.385 20.938 16.656 1 98.69 35 ILE B C 1
ATOM 1600 O O . ILE B 1 35 ? 2.869 21.578 15.727 1 98.69 35 ILE B O 1
ATOM 1604 N N . THR B 1 36 ? 2.836 19.75 17 1 98.69 36 THR B N 1
ATOM 1605 C CA . THR B 1 36 ? 3.639 18.922 16.109 1 98.69 36 THR B CA 1
ATOM 1606 C C . THR B 1 36 ? 2.852 17.688 15.672 1 98.69 36 THR B C 1
ATOM 1608 O O . THR B 1 36 ? 2.34 16.938 16.5 1 98.69 36 THR B O 1
ATOM 1611 N N . VAL B 1 37 ? 2.658 17.578 14.391 1 98.81 37 VAL B N 1
ATOM 1612 C CA . VAL B 1 37 ? 2.094 16.375 13.797 1 98.81 37 VAL B CA 1
ATOM 1613 C C . VAL B 1 37 ? 3.217 15.445 13.344 1 98.81 37 VAL B C 1
ATOM 1615 O O . VAL B 1 37 ? 4.039 15.82 12.508 1 98.81 37 VAL B O 1
ATOM 1618 N N . LEU B 1 38 ? 3.254 14.297 13.938 1 98.81 38 LEU B N 1
ATOM 1619 C CA . LEU B 1 38 ? 4.203 13.281 13.484 1 98.81 38 LEU B CA 1
ATOM 1620 C C . LEU B 1 38 ? 3.596 12.422 12.383 1 98.81 38 LEU B C 1
ATOM 1622 O O . LEU B 1 38 ? 2.746 11.57 12.656 1 98.81 38 LEU B O 1
ATOM 1626 N N . ALA B 1 39 ? 4.066 12.625 11.18 1 98.75 39 ALA B N 1
ATOM 1627 C CA . ALA B 1 39 ? 3.574 11.906 10.016 1 98.75 39 ALA B CA 1
ATOM 1628 C C . ALA B 1 39 ? 4.352 10.609 9.805 1 98.75 39 ALA B C 1
ATOM 1630 O O . ALA B 1 39 ? 5.434 10.43 10.367 1 98.75 39 ALA B O 1
ATOM 1631 N N . PRO B 1 40 ? 3.74 9.688 9.047 1 98.25 40 PRO B N 1
ATOM 1632 C CA . PRO B 1 40 ? 4.5 8.469 8.75 1 98.25 40 PRO B CA 1
ATOM 1633 C C . PRO B 1 40 ? 5.711 8.734 7.859 1 98.25 40 PRO B C 1
ATOM 1635 O O . PRO B 1 40 ? 5.688 9.656 7.039 1 98.25 40 PRO B O 1
ATOM 1638 N N . HIS B 1 41 ? 6.73 7.918 8.125 1 97.94 41 HIS B N 1
ATOM 1639 C CA . HIS B 1 41 ? 7.871 7.93 7.211 1 97.94 41 HIS B CA 1
ATOM 1640 C C . HIS B 1 41 ? 7.434 7.645 5.777 1 97.94 41 HIS B C 1
ATOM 1642 O O . HIS B 1 41 ? 6.555 6.812 5.547 1 97.94 41 HIS B O 1
ATOM 1648 N N . PRO B 1 42 ? 8.078 8.281 4.785 1 97.38 42 PRO B N 1
ATOM 1649 C CA . PRO B 1 42 ? 7.664 8.055 3.398 1 97.38 42 PRO B CA 1
ATOM 1650 C C . PRO B 1 42 ? 7.734 6.578 2.998 1 97.38 42 PRO B C 1
ATOM 1652 O O . PRO B 1 42 ? 6.934 6.121 2.182 1 97.38 42 PRO B O 1
ATOM 1655 N N . ASP B 1 43 ? 8.578 5.84 3.588 1 94.38 43 ASP B N 1
ATOM 1656 C CA . ASP B 1 43 ? 8.75 4.43 3.26 1 94.38 43 ASP B CA 1
ATOM 1657 C C . ASP B 1 43 ? 7.52 3.619 3.65 1 94.38 43 ASP B C 1
ATOM 1659 O O . ASP B 1 43 ? 7.332 2.494 3.182 1 94.38 43 ASP B O 1
ATOM 1663 N N . SER B 1 44 ? 6.754 4.195 4.52 1 93.69 44 SER B N 1
ATOM 1664 C CA . SER B 1 44 ? 5.582 3.465 4.996 1 93.69 44 SER B CA 1
ATOM 1665 C C . SER B 1 44 ? 4.359 3.76 4.141 1 93.69 44 SER B C 1
ATOM 1667 O O . SER B 1 44 ? 3.312 3.125 4.305 1 93.69 44 SER B O 1
ATOM 1669 N N . VAL B 1 45 ? 4.418 4.691 3.242 1 94.81 45 VAL B N 1
ATOM 1670 C CA . VAL B 1 45 ? 3.318 5.055 2.354 1 94.81 45 VAL B CA 1
ATOM 1671 C C . VAL B 1 45 ? 3.389 4.223 1.076 1 94.81 45 VAL B C 1
ATOM 1673 O O . VAL B 1 45 ? 4.402 4.234 0.374 1 94.81 45 VAL B O 1
ATOM 1676 N N . PRO B 1 46 ? 2.311 3.479 0.813 1 93 46 PRO B N 1
ATOM 1677 C CA . PRO B 1 46 ? 2.357 2.568 -0.334 1 93 46 PRO B CA 1
ATOM 1678 C C . PRO B 1 46 ? 2.555 3.301 -1.659 1 93 46 PRO B C 1
ATOM 1680 O O . PRO B 1 46 ? 1.9 4.316 -1.911 1 93 46 PRO B O 1
ATOM 1683 N N . ILE B 1 47 ? 3.453 2.705 -2.508 1 93.94 47 ILE B N 1
ATOM 1684 C CA . ILE B 1 47 ? 3.713 3.305 -3.812 1 93.94 47 ILE B CA 1
ATOM 1685 C C . ILE B 1 47 ? 3.719 2.221 -4.887 1 93.94 47 ILE B C 1
ATOM 1687 O O . ILE B 1 47 ? 4.203 2.441 -6 1 93.94 47 ILE B O 1
ATOM 1691 N N . THR B 1 48 ? 3.203 1.063 -4.523 1 93.75 48 THR B N 1
ATOM 1692 C CA . THR B 1 48 ? 3.225 -0.045 -5.469 1 93.75 48 THR B CA 1
ATOM 1693 C C . THR B 1 48 ? 2.324 0.247 -6.664 1 93.75 48 THR B C 1
ATOM 1695 O O . THR B 1 48 ? 1.154 0.599 -6.496 1 93.75 48 THR B O 1
ATOM 1698 N N . LYS B 1 49 ? 2.867 0.107 -7.805 1 93.44 49 LYS B N 1
ATOM 1699 C CA . LYS B 1 49 ? 2.137 0.365 -9.039 1 93.44 49 LYS B CA 1
ATOM 1700 C C . LYS B 1 49 ? 1.706 -0.939 -9.711 1 93.44 49 LYS B C 1
ATOM 1702 O O . LYS B 1 49 ? 0.594 -1.037 -10.234 1 93.44 49 LYS B O 1
ATOM 1707 N N . ALA B 1 50 ? 2.637 -1.939 -9.75 1 93.88 50 ALA B N 1
ATOM 1708 C CA . ALA B 1 50 ? 2.365 -3.189 -10.453 1 93.88 50 ALA B CA 1
ATOM 1709 C C . ALA B 1 50 ? 3.281 -4.305 -9.961 1 93.88 50 ALA B C 1
ATOM 1711 O O . ALA B 1 50 ? 4.176 -4.07 -9.141 1 93.88 50 ALA B O 1
ATOM 1712 N N . PHE B 1 51 ? 2.943 -5.555 -10.375 1 94.31 51 PHE B N 1
ATOM 1713 C CA . PHE B 1 51 ? 3.795 -6.723 -10.164 1 94.31 51 PHE B CA 1
ATOM 1714 C C . PHE B 1 51 ?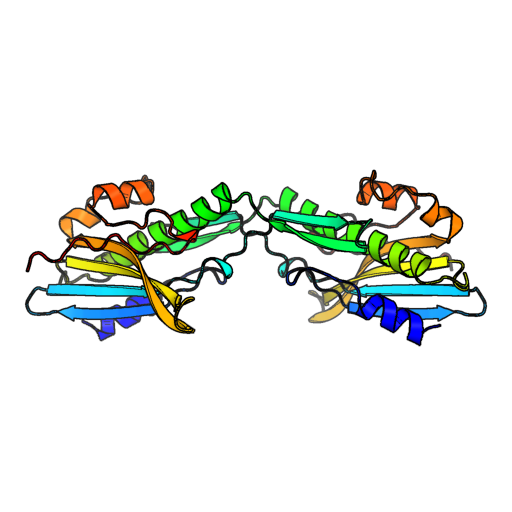 4.348 -7.234 -11.484 1 94.31 51 PHE B C 1
ATOM 1716 O O . PHE B 1 51 ? 3.67 -7.184 -12.508 1 94.31 51 PHE B O 1
ATOM 1723 N N . ARG B 1 52 ? 5.598 -7.684 -11.398 1 92.88 52 ARG B N 1
ATOM 1724 C CA . ARG B 1 52 ? 6.238 -8.164 -12.617 1 92.88 52 ARG B CA 1
ATOM 1725 C C . ARG B 1 52 ? 7.016 -9.445 -12.359 1 92.88 52 ARG B C 1
ATOM 1727 O O . ARG B 1 52 ? 7.816 -9.523 -11.422 1 92.88 52 ARG B O 1
ATOM 1734 N N . TYR B 1 53 ? 6.727 -10.422 -13.211 1 93.94 53 TYR B N 1
ATOM 1735 C CA . TYR B 1 53 ? 7.516 -11.641 -13.234 1 93.94 53 TYR B CA 1
ATOM 1736 C C . TYR B 1 53 ? 8.758 -11.477 -14.102 1 93.94 53 TYR B C 1
ATOM 1738 O O . TYR B 1 53 ? 8.656 -11.148 -15.281 1 93.94 53 TYR B O 1
ATOM 1746 N N . ASN B 1 54 ? 9.875 -11.656 -13.461 1 91 54 ASN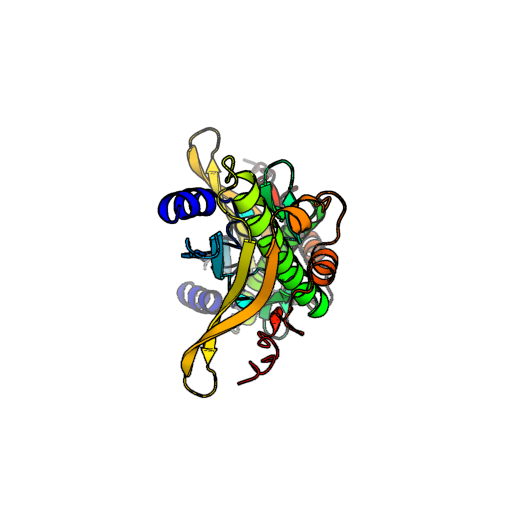 B N 1
ATOM 1747 C CA . ASN B 1 54 ? 11.156 -11.664 -14.156 1 91 54 ASN B CA 1
ATOM 1748 C C . ASN B 1 54 ? 11.641 -13.086 -14.43 1 91 54 ASN B C 1
ATOM 1750 O O . ASN B 1 54 ? 12.094 -13.781 -13.516 1 91 54 ASN B O 1
ATOM 1754 N N . LYS B 1 55 ? 11.656 -13.406 -15.617 1 86 55 LYS B N 1
ATOM 1755 C CA . LYS B 1 55 ? 12.008 -14.773 -16 1 86 55 LYS B CA 1
ATOM 1756 C C . LYS B 1 55 ? 13.477 -15.07 -15.703 1 86 55 LYS B C 1
ATOM 1758 O O . LYS B 1 55 ? 13.812 -16.188 -15.281 1 86 55 LYS B O 1
ATOM 1763 N N . THR B 1 56 ? 14.289 -14.023 -15.984 1 86.69 56 THR B N 1
ATOM 1764 C CA . THR B 1 56 ? 15.719 -14.227 -15.812 1 86.69 56 THR B CA 1
ATOM 1765 C C . THR B 1 56 ? 16.047 -14.531 -14.352 1 86.69 56 THR B C 1
ATOM 1767 O O . THR B 1 56 ? 16.766 -15.492 -14.055 1 86.69 56 THR B O 1
ATOM 1770 N N . SER B 1 57 ? 15.539 -13.781 -13.43 1 89.62 57 SER B N 1
ATOM 1771 C CA . SER B 1 57 ? 15.805 -13.977 -12.008 1 89.62 57 SER B CA 1
ATOM 1772 C C . SER B 1 57 ? 14.781 -14.922 -11.383 1 89.62 57 SER B C 1
ATOM 1774 O O . SER B 1 57 ? 14.93 -15.328 -10.227 1 89.62 57 SER B O 1
ATOM 1776 N N . ASP B 1 58 ? 13.766 -15.344 -12.125 1 89.75 58 ASP B N 1
ATOM 1777 C CA . ASP B 1 58 ? 12.656 -16.188 -11.688 1 89.75 58 ASP B CA 1
ATOM 1778 C C . ASP B 1 58 ? 12 -15.617 -10.43 1 89.75 58 ASP B C 1
ATOM 1780 O O . ASP B 1 58 ? 11.797 -16.344 -9.453 1 89.75 58 ASP B O 1
ATOM 1784 N N . GLU B 1 59 ? 11.703 -14.328 -10.367 1 93.5 59 GLU B N 1
ATOM 1785 C CA . GLU B 1 59 ? 11.102 -13.641 -9.227 1 93.5 59 GLU B CA 1
ATOM 1786 C C . GLU B 1 59 ? 9.922 -12.781 -9.672 1 93.5 59 GLU B C 1
ATOM 1788 O O . GLU B 1 59 ? 9.852 -12.352 -10.828 1 93.5 59 GLU B O 1
ATOM 1793 N N . ILE B 1 60 ? 8.969 -12.68 -8.781 1 94.81 60 ILE B N 1
ATOM 1794 C CA . ILE B 1 60 ? 7.977 -11.625 -8.938 1 94.81 60 ILE B CA 1
ATOM 1795 C C . ILE B 1 60 ? 8.359 -10.43 -8.07 1 94.81 60 ILE B C 1
ATOM 1797 O O . ILE B 1 60 ? 8.617 -10.578 -6.879 1 94.81 60 ILE B O 1
ATOM 1801 N N . THR B 1 61 ? 8.516 -9.305 -8.75 1 94.31 61 THR B N 1
ATOM 1802 C CA . THR B 1 61 ? 8.852 -8.062 -8.055 1 94.31 61 THR B CA 1
ATOM 1803 C C . THR B 1 61 ? 7.703 -7.059 -8.172 1 94.31 61 THR B C 1
ATOM 1805 O O . THR B 1 61 ? 6.855 -7.176 -9.055 1 94.31 61 THR B O 1
ATOM 1808 N N . ALA B 1 62 ? 7.641 -6.18 -7.156 1 93.94 62 ALA B N 1
ATOM 1809 C CA . ALA B 1 62 ? 6.738 -5.035 -7.258 1 93.94 62 ALA B CA 1
ATOM 1810 C C . ALA B 1 62 ? 7.418 -3.861 -7.961 1 93.94 62 ALA B C 1
ATOM 1812 O O . ALA B 1 62 ? 8.594 -3.58 -7.711 1 93.94 62 ALA B O 1
ATOM 1813 N N . THR B 1 63 ? 6.676 -3.336 -8.945 1 94.31 63 THR B N 1
ATOM 1814 C CA . THR B 1 63 ? 7.137 -2.072 -9.508 1 94.31 63 THR B CA 1
ATOM 1815 C C . THR B 1 63 ? 6.469 -0.893 -8.805 1 94.31 63 THR B C 1
ATOM 1817 O O . THR B 1 63 ? 5.281 -0.951 -8.477 1 94.31 63 THR B O 1
ATOM 1820 N N . ASN B 1 64 ? 7.281 0.093 -8.562 1 94.69 64 ASN B N 1
ATOM 1821 C CA . ASN B 1 64 ? 6.797 1.252 -7.824 1 94.69 64 ASN B CA 1
ATOM 1822 C C . ASN B 1 64 ? 6.367 2.377 -8.758 1 94.69 64 ASN B C 1
ATOM 1824 O O . ASN B 1 64 ? 6.707 2.367 -9.945 1 94.69 64 ASN B O 1
ATOM 1828 N N . LEU B 1 65 ? 5.574 3.32 -8.164 1 94.69 65 LEU B N 1
ATOM 1829 C CA . LEU B 1 65 ? 5.289 4.586 -8.828 1 94.69 65 LEU B CA 1
ATOM 1830 C C . LEU B 1 65 ? 6.582 5.277 -9.258 1 94.69 65 LEU B C 1
ATOM 1832 O O . LEU B 1 65 ? 7.621 5.109 -8.617 1 94.69 65 LEU B O 1
ATOM 1836 N N . PRO B 1 66 ? 6.418 6.078 -10.406 1 96 66 PRO B N 1
ATOM 1837 C CA . PRO B 1 66 ? 7.543 6.984 -10.664 1 96 66 PRO B CA 1
ATOM 1838 C C . PRO B 1 66 ? 7.871 7.879 -9.477 1 96 66 PRO B C 1
ATOM 1840 O O . PRO B 1 66 ? 6.969 8.305 -8.75 1 96 66 PRO B O 1
ATOM 1843 N N . ALA B 1 67 ? 9.141 8.188 -9.367 1 96.38 67 ALA B N 1
ATOM 1844 C CA . ALA B 1 67 ? 9.625 8.945 -8.219 1 96.38 67 ALA B CA 1
ATOM 1845 C C . ALA B 1 67 ? 8.859 10.258 -8.062 1 96.38 67 ALA B C 1
ATOM 1847 O O . ALA B 1 67 ? 8.492 10.641 -6.945 1 96.38 67 ALA B O 1
ATOM 1848 N N . ALA B 1 68 ? 8.617 10.875 -9.133 1 97 68 ALA B N 1
ATOM 1849 C CA . ALA B 1 68 ? 7.934 12.164 -9.102 1 97 68 ALA B CA 1
ATOM 1850 C C . ALA B 1 68 ? 6.531 12.023 -8.516 1 97 68 ALA B C 1
ATOM 1852 O O . ALA B 1 68 ? 6.086 12.883 -7.746 1 97 68 ALA B O 1
ATOM 1853 N N . GLU B 1 69 ? 5.871 10.938 -8.922 1 96.62 69 GLU B N 1
ATOM 1854 C CA . GLU B 1 69 ? 4.512 10.719 -8.438 1 96.62 69 GLU B CA 1
ATOM 1855 C C . GLU B 1 69 ? 4.504 10.367 -6.953 1 96.62 69 GLU B C 1
ATOM 1857 O O . GLU B 1 69 ? 3.652 10.836 -6.199 1 96.62 69 GLU B O 1
ATOM 1862 N N . ALA B 1 70 ? 5.41 9.539 -6.508 1 96.69 70 ALA B N 1
ATOM 1863 C CA . ALA B 1 70 ? 5.539 9.188 -5.094 1 96.69 70 ALA B CA 1
ATOM 1864 C C . ALA B 1 70 ? 5.809 10.43 -4.246 1 96.69 70 ALA B C 1
ATOM 1866 O O . ALA B 1 70 ? 5.191 10.617 -3.197 1 96.69 70 ALA B O 1
ATOM 1867 N N . LYS B 1 71 ? 6.691 11.312 -4.762 1 97.56 71 LYS B N 1
ATOM 1868 C CA . LYS B 1 71 ? 7.035 12.555 -4.078 1 97.56 71 LYS B CA 1
ATOM 1869 C C . LYS B 1 71 ? 5.824 13.469 -3.961 1 97.56 71 LYS B C 1
ATOM 1871 O O . LYS B 1 71 ? 5.555 14.023 -2.893 1 97.56 71 LYS B O 1
ATOM 1876 N N . ARG B 1 72 ? 5.152 13.531 -5.027 1 96.56 72 ARG B N 1
ATOM 1877 C CA . ARG B 1 72 ? 3.98 14.398 -5.059 1 96.56 72 ARG B CA 1
ATOM 1878 C C . ARG B 1 72 ? 2.908 13.906 -4.094 1 96.56 72 ARG B C 1
ATOM 1880 O O . ARG B 1 72 ? 2.307 14.695 -3.367 1 96.56 72 ARG B O 1
ATOM 1887 N N . ARG B 1 73 ? 2.666 12.641 -4.086 1 96.31 73 ARG B N 1
ATOM 1888 C CA . ARG B 1 73 ? 1.646 12.062 -3.221 1 96.31 73 ARG B CA 1
ATOM 1889 C C . ARG B 1 73 ? 1.969 12.305 -1.751 1 96.31 73 ARG B C 1
ATOM 1891 O O . ARG B 1 73 ? 1.088 12.68 -0.971 1 96.31 73 ARG B O 1
ATOM 1898 N N . TYR B 1 74 ? 3.176 12.102 -1.392 1 97.94 74 TYR B N 1
ATOM 1899 C CA . TYR B 1 74 ? 3.576 12.281 -0.001 1 97.94 74 TYR B CA 1
ATOM 1900 C C . TYR B 1 74 ? 3.486 13.75 0.409 1 97.94 74 TYR B C 1
ATOM 1902 O O . TYR B 1 74 ? 2.938 14.07 1.465 1 97.94 74 TYR B O 1
ATOM 1910 N N . ALA B 1 75 ? 3.988 14.617 -0.432 1 97.75 75 ALA B N 1
ATOM 1911 C CA . ALA B 1 75 ? 3.939 16.047 -0.158 1 97.75 75 ALA B CA 1
ATOM 1912 C C . ALA B 1 75 ? 2.5 16.531 -0.008 1 97.75 75 ALA B C 1
ATOM 1914 O O . ALA B 1 75 ? 2.193 17.328 0.885 1 97.75 75 ALA B O 1
ATOM 1915 N N . SER B 1 76 ? 1.718 16.078 -0.887 1 96.94 76 SER B N 1
ATOM 1916 C CA . SER B 1 76 ? 0.305 16.438 -0.837 1 96.94 76 SER B CA 1
ATOM 1917 C C . SER B 1 76 ? -0.339 15.969 0.465 1 96.94 76 SER B C 1
ATOM 1919 O O . SER B 1 76 ? -1.094 16.719 1.091 1 96.94 76 SER B O 1
ATOM 1921 N N . ALA B 1 77 ? -0.055 14.758 0.881 1 97.69 77 ALA B N 1
ATOM 1922 C CA . ALA B 1 77 ? -0.599 14.234 2.129 1 97.69 77 ALA B CA 1
ATOM 1923 C C . ALA B 1 77 ? -0.171 15.086 3.318 1 97.69 77 ALA B C 1
ATOM 1925 O O . ALA B 1 77 ? -0.979 15.375 4.203 1 97.69 77 ALA B O 1
ATOM 1926 N N . LEU B 1 78 ? 1.065 15.484 3.324 1 98.44 78 LEU B N 1
ATOM 1927 C CA . LEU B 1 78 ? 1.58 16.312 4.406 1 98.44 78 LEU B CA 1
ATOM 1928 C C . LEU B 1 78 ? 0.87 17.672 4.438 1 98.44 78 LEU B C 1
ATOM 1930 O O . LEU B 1 78 ? 0.462 18.141 5.504 1 98.44 78 LEU B O 1
ATOM 1934 N N . ALA B 1 79 ? 0.768 18.25 3.287 1 97.69 79 ALA B N 1
ATOM 1935 C CA . ALA B 1 79 ? 0.125 19.562 3.191 1 97.69 79 ALA B CA 1
ATOM 1936 C C . ALA B 1 79 ? -1.327 19.484 3.656 1 97.69 79 ALA B C 1
ATOM 1938 O O . ALA B 1 79 ? -1.785 20.359 4.41 1 97.69 79 ALA B O 1
ATOM 1939 N N . GLN B 1 80 ? -2.027 18.5 3.207 1 97.19 80 GLN B N 1
ATOM 1940 C CA . GLN B 1 80 ? -3.414 18.297 3.615 1 97.19 80 GLN B CA 1
ATOM 1941 C C . GLN B 1 80 ? -3.52 18.094 5.125 1 97.19 80 GLN B C 1
ATOM 1943 O O . GLN B 1 80 ? -4.43 18.609 5.766 1 97.19 80 GLN B O 1
ATOM 1948 N N . THR B 1 81 ? -2.584 17.328 5.672 1 97.88 81 THR B N 1
ATOM 1949 C CA . THR B 1 81 ? -2.543 17.078 7.105 1 97.88 81 THR B CA 1
ATOM 1950 C C . THR B 1 81 ? -2.369 18.375 7.883 1 97.88 81 THR B C 1
ATOM 1952 O O . THR B 1 81 ? -3.059 18.609 8.883 1 97.88 81 THR B O 1
ATOM 1955 N N . ALA B 1 82 ? -1.476 19.203 7.418 1 97.81 82 ALA B N 1
ATOM 1956 C CA . ALA B 1 82 ? -1.244 20.484 8.062 1 97.81 82 ALA B CA 1
ATOM 1957 C C . ALA B 1 82 ? -2.514 21.328 8.07 1 97.81 82 ALA B C 1
ATOM 1959 O O . ALA B 1 82 ? -2.924 21.844 9.109 1 97.81 82 ALA B O 1
ATOM 1960 N N . LEU B 1 83 ? -3.127 21.469 6.922 1 96.88 83 LEU B N 1
ATOM 1961 C CA . LEU B 1 83 ? -4.309 22.312 6.777 1 96.88 83 LEU B CA 1
ATOM 1962 C C . LEU B 1 83 ? -5.477 21.75 7.586 1 96.88 83 LEU B C 1
ATOM 1964 O O . LEU B 1 83 ? -6.188 22.516 8.25 1 96.88 83 LEU B O 1
ATOM 1968 N N . ARG B 1 84 ? -5.684 20.453 7.543 1 96.62 84 ARG B N 1
ATOM 1969 C CA . ARG B 1 84 ? -6.754 19.828 8.312 1 96.62 84 ARG B CA 1
ATOM 1970 C C . ARG B 1 84 ? -6.57 20.078 9.805 1 96.62 84 ARG B C 1
ATOM 1972 O O . ARG B 1 84 ? -7.535 20.391 10.516 1 96.62 84 ARG B O 1
ATOM 1979 N N . THR B 1 85 ? -5.336 19.844 10.242 1 97.62 85 THR B N 1
ATOM 1980 C CA . THR B 1 85 ? -5.055 19.984 11.672 1 97.62 85 THR B CA 1
ATOM 1981 C C . THR B 1 85 ? -5.383 21.406 12.148 1 97.62 85 THR B C 1
ATOM 1983 O O . THR B 1 85 ? -6.074 21.578 13.156 1 97.62 85 THR B O 1
ATOM 1986 N N . ALA B 1 86 ? -4.922 22.391 11.445 1 97.12 86 ALA B N 1
ATOM 1987 C CA . ALA B 1 86 ? -5.23 23.781 11.797 1 97.12 86 ALA B CA 1
ATOM 1988 C C . ALA B 1 86 ? -6.734 24.031 11.758 1 97.12 86 ALA B C 1
ATOM 1990 O O . ALA B 1 86 ? -7.293 24.641 12.672 1 97.12 86 ALA B O 1
ATOM 1991 N N . HIS B 1 87 ? -7.395 23.609 10.734 1 96.38 87 HIS B N 1
ATOM 1992 C CA . HIS B 1 87 ? -8.836 23.797 10.578 1 96.38 87 HIS B CA 1
ATOM 1993 C C . HIS B 1 87 ? -9.594 23.172 11.742 1 96.38 87 HIS B C 1
ATOM 1995 O O . HIS B 1 87 ? -10.492 23.812 12.312 1 96.38 87 HIS B O 1
ATOM 2001 N N . GLU B 1 88 ? -9.219 21.953 12.047 1 96.5 88 GLU B N 1
ATOM 2002 C CA . GLU B 1 88 ? -9.891 21.203 13.102 1 96.5 88 GLU B CA 1
ATOM 2003 C C . GLU B 1 88 ? -9.773 21.922 14.445 1 96.5 88 GLU B C 1
ATOM 2005 O O . GLU B 1 88 ? -10.75 22.016 15.188 1 96.5 88 GLU B O 1
ATOM 2010 N N . VAL B 1 89 ? -8.609 22.422 14.711 1 97.19 89 VAL B N 1
ATOM 2011 C CA . VAL B 1 89 ? -8.352 23.109 15.969 1 97.19 89 VAL B CA 1
ATOM 2012 C C . VAL B 1 89 ? -9.203 24.375 16.047 1 97.19 89 VAL B C 1
ATOM 2014 O O . VAL B 1 89 ? -9.898 24.594 17.047 1 97.19 89 VAL B O 1
ATOM 2017 N N . PHE B 1 90 ? -9.18 25.203 15.023 1 96.62 90 PHE B N 1
ATOM 2018 C CA . PHE B 1 90 ? -9.93 26.438 15.047 1 96.62 90 PHE B CA 1
ATOM 2019 C C . PHE B 1 90 ? -11.43 26.172 15.07 1 96.62 90 PHE B C 1
ATOM 2021 O O . PHE B 1 90 ? -12.188 26.875 15.75 1 96.62 90 PHE B O 1
ATOM 2028 N N . GLU B 1 91 ? -11.828 25.203 14.344 1 94.12 91 GLU B N 1
ATOM 2029 C CA . GLU B 1 91 ? -13.25 24.859 14.312 1 94.12 91 GLU B CA 1
ATOM 2030 C C . GLU B 1 91 ? -13.727 24.359 15.664 1 94.12 91 GLU B C 1
ATOM 2032 O O . GLU B 1 91 ? -14.844 24.656 16.094 1 94.12 91 GLU B O 1
ATOM 2037 N N . ALA B 1 92 ? -12.969 23.594 16.328 1 95.56 92 ALA B N 1
ATOM 2038 C CA . ALA B 1 92 ? -13.344 22.984 17.609 1 95.56 92 ALA B CA 1
ATOM 2039 C C . ALA B 1 92 ? -13.281 24.016 18.734 1 95.56 92 ALA B C 1
ATOM 2041 O O . ALA B 1 92 ? -13.938 23.844 19.766 1 95.56 92 ALA B O 1
ATOM 2042 N N . ASP B 1 93 ? -12.453 25.062 18.547 1 96.44 93 ASP B N 1
ATOM 2043 C CA . ASP B 1 93 ? -12.305 26.109 19.547 1 96.44 93 ASP B CA 1
ATOM 2044 C C . ASP B 1 93 ? -13.438 27.109 19.469 1 96.44 93 ASP B C 1
ATOM 2046 O O . ASP B 1 93 ? -13.219 28.281 19.125 1 96.44 93 ASP B O 1
ATOM 2050 N N . ARG B 1 94 ? -14.602 26.75 19.953 1 93.75 94 ARG B N 1
ATOM 2051 C CA . ARG B 1 94 ? -15.828 27.531 19.812 1 93.75 94 ARG B CA 1
ATOM 2052 C C . ARG B 1 94 ? -15.758 28.797 20.656 1 93.75 94 ARG B C 1
ATOM 2054 O O . ARG B 1 94 ? -16.344 29.828 20.297 1 93.75 94 ARG B O 1
ATOM 2061 N N . GLU B 1 95 ? -15.086 28.75 21.734 1 95.56 95 GLU B N 1
ATOM 2062 C CA . GLU B 1 95 ? -14.977 29.906 22.625 1 95.56 95 GLU B CA 1
ATOM 2063 C C . GLU B 1 95 ? -13.898 30.859 22.141 1 95.56 95 GLU B C 1
ATOM 2065 O O . GLU B 1 95 ? -13.656 31.906 22.766 1 95.56 95 GLU B O 1
ATOM 2070 N N . GLU B 1 96 ? -13.219 30.516 21.094 1 96.62 96 GLU B N 1
ATOM 2071 C CA . GLU B 1 96 ? -12.195 31.344 20.453 1 96.62 96 GLU B CA 1
ATOM 2072 C C . GLU B 1 96 ? -11.102 31.734 21.453 1 96.62 96 GLU B C 1
ATOM 2074 O O . GLU B 1 96 ? -10.727 32.906 21.531 1 96.62 96 GLU B O 1
ATOM 2079 N N . ILE B 1 97 ? -10.656 30.781 22.156 1 97.25 97 ILE B N 1
ATOM 2080 C CA . ILE B 1 97 ? -9.594 30.953 23.125 1 97.25 97 ILE B CA 1
ATOM 2081 C C . ILE B 1 97 ? -8.242 30.969 22.422 1 97.25 97 ILE B C 1
ATOM 2083 O O . ILE B 1 97 ? -7.332 31.703 22.812 1 97.25 97 ILE B O 1
ATOM 2087 N N . ILE B 1 98 ? -8.078 30.203 21.375 1 97.88 98 ILE B N 1
ATOM 2088 C CA . ILE B 1 98 ? -6.848 30.109 20.594 1 97.88 98 ILE B CA 1
ATOM 2089 C C . ILE B 1 98 ? -6.805 31.203 19.547 1 97.88 98 ILE B C 1
ATOM 2091 O O . ILE B 1 98 ? -7.617 31.219 18.609 1 97.88 98 ILE B O 1
ATOM 2095 N N . ASP B 1 99 ? -5.844 32.062 19.688 1 97.88 99 ASP B N 1
ATOM 2096 C CA . ASP B 1 99 ? -5.711 33.125 18.719 1 97.88 99 ASP B CA 1
ATOM 2097 C C . ASP B 1 99 ? -4.867 32.719 17.531 1 97.88 99 ASP B C 1
ATOM 2099 O O . ASP B 1 99 ? -5.133 33.125 16.391 1 97.88 99 ASP B O 1
ATOM 2103 N N . SER B 1 100 ? -3.814 31.906 17.812 1 98.12 100 SER B N 1
ATOM 2104 C CA . SER B 1 100 ? -2.9 31.516 16.75 1 98.12 100 SER B CA 1
ATOM 2105 C C . SER B 1 100 ? -2.406 30.078 16.938 1 98.12 100 SER B C 1
ATOM 2107 O O . SER B 1 100 ? -2.459 29.547 18.047 1 98.12 100 SER B O 1
ATOM 2109 N N . VAL B 1 101 ? -2.039 29.469 15.836 1 98.12 101 VAL B N 1
ATOM 2110 C CA . VAL B 1 101 ? -1.499 28.109 15.805 1 98.12 101 VAL B CA 1
ATOM 2111 C C . VAL B 1 101 ? -0.103 28.125 15.188 1 98.12 101 VAL B C 1
ATOM 2113 O O . VAL B 1 101 ? 0.115 28.75 14.148 1 98.12 101 VAL B O 1
ATOM 2116 N N . ALA B 1 102 ? 0.881 27.594 15.922 1 98.25 102 ALA B N 1
ATOM 2117 C CA . ALA B 1 102 ? 2.191 27.203 15.398 1 98.25 102 ALA B CA 1
ATOM 2118 C C . ALA B 1 102 ? 2.281 25.703 15.172 1 98.25 102 ALA B C 1
ATOM 2120 O O . ALA B 1 102 ? 2.395 24.938 16.125 1 98.25 102 ALA B O 1
ATOM 2121 N N . LEU B 1 103 ? 2.242 25.297 13.875 1 98.56 103 LEU B N 1
ATOM 2122 C CA . LEU B 1 103 ? 2.109 23.891 13.516 1 98.56 103 LEU B CA 1
ATOM 2123 C C . LEU B 1 103 ? 3.348 23.406 12.773 1 98.56 103 LEU B C 1
ATOM 2125 O O . LEU B 1 103 ? 3.846 24.078 11.867 1 98.56 103 LEU B O 1
ATOM 2129 N N . THR B 1 104 ? 3.879 22.297 13.242 1 98.56 104 THR B N 1
ATOM 2130 C CA . THR B 1 104 ? 4.969 21.609 12.562 1 98.56 104 THR B CA 1
ATOM 2131 C C . THR B 1 104 ? 4.547 20.203 12.148 1 98.56 104 THR B C 1
ATOM 2133 O O . THR B 1 104 ? 3.955 19.469 12.945 1 98.56 104 THR B O 1
ATOM 2136 N N . VAL B 1 105 ? 4.707 19.891 10.859 1 98.81 105 VAL B N 1
ATOM 2137 C CA . VAL B 1 105 ? 4.629 18.484 10.438 1 98.81 105 VAL B CA 1
ATOM 2138 C C . VAL B 1 105 ? 6.031 17.891 10.359 1 98.81 105 VAL B C 1
ATOM 2140 O O . VAL B 1 105 ? 6.891 18.406 9.633 1 98.81 105 VAL B O 1
ATOM 2143 N N . ALA B 1 106 ? 6.207 16.875 11.141 1 98.75 106 ALA B N 1
ATOM 2144 C CA . ALA B 1 106 ? 7.539 16.281 11.258 1 98.75 106 ALA B CA 1
ATOM 2145 C C . ALA B 1 106 ? 7.492 14.773 11.055 1 98.75 106 ALA B C 1
ATOM 2147 O O . ALA B 1 106 ? 6.414 14.18 11.055 1 98.75 106 ALA B O 1
ATOM 2148 N N . VAL B 1 107 ? 8.664 14.195 10.797 1 98.56 107 VAL B N 1
ATOM 2149 C CA . VAL B 1 107 ? 8.828 12.75 10.672 1 98.56 107 VAL B CA 1
ATOM 2150 C C . VAL B 1 107 ? 9.984 12.289 11.555 1 98.56 107 VAL B C 1
ATOM 2152 O O . VAL B 1 107 ? 11.039 12.922 11.594 1 98.56 107 VAL B O 1
ATOM 2155 N N . ASP B 1 108 ? 9.688 11.25 12.305 1 97.44 108 ASP B N 1
ATOM 2156 C CA . ASP B 1 108 ? 10.789 10.602 13.016 1 97.44 108 ASP B CA 1
ATOM 2157 C C . ASP B 1 108 ? 11.633 9.758 12.07 1 97.44 108 ASP B C 1
ATOM 2159 O O . ASP B 1 108 ? 11.109 9.078 11.188 1 97.44 108 ASP B O 1
ATOM 2163 N N . SER B 1 109 ? 12.883 9.859 12.219 1 96.06 109 SER B N 1
ATOM 2164 C CA . SER B 1 109 ? 13.844 9.133 11.391 1 96.06 109 SER B CA 1
ATOM 2165 C C . SER B 1 109 ? 15.109 8.812 12.172 1 96.06 109 SER B C 1
ATOM 2167 O O . SER B 1 109 ? 15.141 8.938 13.398 1 96.06 109 SER B O 1
ATOM 2169 N N . VAL B 1 110 ? 16.016 8.117 11.523 1 94.12 110 VAL B N 1
ATOM 2170 C CA . VAL B 1 110 ? 17.328 7.812 12.086 1 94.12 110 VAL B CA 1
ATOM 2171 C C . VAL B 1 110 ? 18.406 8.547 11.297 1 94.12 110 VAL B C 1
ATOM 2173 O O . VAL B 1 110 ? 18.406 8.539 10.062 1 94.12 110 VAL B O 1
ATOM 2176 N N . ASP B 1 111 ? 19.234 9.266 12.109 1 91 111 ASP B N 1
ATOM 2177 C CA . ASP B 1 111 ? 20.391 9.914 11.477 1 91 111 ASP B CA 1
ATOM 2178 C C . ASP B 1 111 ? 21.344 8.883 10.875 1 91 111 ASP B C 1
ATOM 2180 O O . ASP B 1 111 ? 21.844 8.016 11.586 1 91 111 ASP B O 1
ATOM 2184 N N . SER B 1 112 ? 21.5 9.023 9.617 1 88.25 112 SER B N 1
ATOM 2185 C CA . SER B 1 112 ? 22.281 7.988 8.945 1 88.25 112 SER B CA 1
ATOM 2186 C C . SER B 1 112 ? 23.75 8.062 9.352 1 88.25 112 SER B C 1
ATOM 2188 O O . SER B 1 112 ? 24.453 7.055 9.336 1 88.25 112 SER B O 1
ATOM 2190 N N . ALA B 1 113 ? 24.25 9.305 9.719 1 89.81 113 ALA B N 1
ATOM 2191 C CA . ALA B 1 113 ? 25.641 9.484 10.094 1 89.81 113 ALA B CA 1
ATOM 2192 C C . ALA B 1 113 ? 25.922 8.945 11.492 1 89.81 113 ALA B C 1
ATOM 2194 O O . ALA B 1 113 ? 26.969 8.367 11.75 1 89.81 113 ALA B O 1
ATOM 2195 N N . THR B 1 114 ? 25.016 9.062 12.391 1 93.38 114 THR B N 1
ATOM 2196 C CA . THR B 1 114 ? 25.266 8.781 13.797 1 93.38 114 THR B CA 1
ATOM 2197 C C . THR B 1 114 ? 24.469 7.566 14.258 1 93.38 114 THR B C 1
ATOM 2199 O O . THR B 1 114 ? 24.766 6.965 15.289 1 93.38 114 THR B O 1
ATOM 2202 N N . GLY B 1 115 ? 23.391 7.191 13.539 1 93.19 115 GLY B N 1
ATOM 2203 C CA . GLY B 1 115 ? 22.5 6.102 13.914 1 93.19 115 GLY B CA 1
ATOM 2204 C C . GLY B 1 115 ? 21.516 6.477 15.008 1 93.19 115 GLY B C 1
ATOM 2205 O O . GLY B 1 115 ? 20.734 5.641 15.469 1 93.19 115 GLY B O 1
ATOM 2206 N N . HIS B 1 116 ? 21.516 7.719 15.453 1 94.69 116 HIS B N 1
ATOM 2207 C CA . HIS B 1 116 ? 20.625 8.156 16.516 1 94.69 116 HIS B CA 1
ATOM 2208 C C . HIS B 1 116 ? 19.266 8.562 15.945 1 94.69 116 HIS B C 1
ATOM 2210 O O . HIS B 1 116 ? 19.172 8.977 14.789 1 94.69 116 HIS B O 1
ATOM 2216 N N . ASP B 1 117 ? 18.297 8.445 16.859 1 95.31 117 ASP B N 1
ATOM 2217 C CA . ASP B 1 117 ? 16.953 8.922 16.484 1 95.31 117 ASP B CA 1
ATOM 2218 C C . ASP B 1 117 ? 16.969 10.43 16.234 1 95.31 117 ASP B C 1
ATOM 2220 O O . ASP B 1 117 ? 17.656 11.18 16.938 1 95.31 117 ASP B O 1
ATOM 2224 N N . THR B 1 118 ? 16.312 10.867 15.172 1 95.44 118 THR B N 1
ATOM 2225 C CA . THR B 1 118 ? 16.156 12.289 14.875 1 95.44 118 THR B CA 1
ATOM 2226 C C . THR B 1 118 ? 14.75 12.594 14.383 1 95.44 118 THR B C 1
ATOM 2228 O O . THR B 1 118 ? 14.039 11.695 13.93 1 95.44 118 THR B O 1
ATOM 2231 N N . ARG B 1 119 ? 14.398 13.773 14.555 1 97.19 119 ARG B N 1
ATOM 2232 C CA . ARG B 1 119 ? 13.133 14.281 14.039 1 97.19 119 ARG B CA 1
ATOM 2233 C C . ARG B 1 119 ? 13.375 15.336 12.953 1 97.19 119 ARG B C 1
ATOM 2235 O O . ARG B 1 119 ? 14.172 16.25 13.141 1 97.19 119 ARG B O 1
ATOM 2242 N N . ILE B 1 120 ? 12.727 15.164 11.836 1 97.56 120 ILE B N 1
ATOM 2243 C CA . ILE B 1 120 ? 12.906 16.062 10.703 1 97.56 120 ILE B CA 1
ATOM 2244 C C . ILE B 1 120 ? 11.625 16.875 10.492 1 97.56 120 ILE B C 1
ATOM 2246 O O . ILE B 1 120 ? 10.562 16.312 10.227 1 97.56 120 ILE B O 1
ATOM 2250 N N . ASP B 1 121 ? 11.758 18.203 10.633 1 98.38 121 ASP B N 1
ATOM 2251 C CA . ASP B 1 121 ? 10.633 19.078 10.32 1 98.38 121 ASP B CA 1
ATOM 2252 C C . ASP B 1 121 ? 10.492 19.281 8.812 1 98.38 121 ASP B C 1
ATOM 2254 O O . ASP B 1 121 ? 11.445 19.672 8.141 1 98.38 121 ASP B O 1
ATOM 2258 N N . LEU B 1 122 ? 9.258 19.062 8.336 1 98.31 122 LEU B N 1
ATOM 2259 C CA . LEU B 1 122 ? 9.055 19.109 6.895 1 98.31 122 LEU B CA 1
ATOM 2260 C C . LEU B 1 122 ? 8.125 20.266 6.516 1 98.31 122 LEU B C 1
ATOM 2262 O O . LEU B 1 122 ? 8.188 20.781 5.395 1 98.31 122 LEU B O 1
ATOM 2266 N N . ILE B 1 123 ? 7.258 20.672 7.402 1 98.25 123 ILE B N 1
ATOM 2267 C CA . ILE B 1 123 ? 6.387 21.828 7.227 1 98.25 123 ILE B CA 1
ATOM 2268 C C . ILE B 1 123 ? 6.316 22.625 8.531 1 98.25 123 ILE B C 1
ATOM 2270 O O . ILE B 1 123 ? 6.234 22.047 9.617 1 98.25 123 ILE B O 1
ATOM 2274 N N . ARG B 1 124 ? 6.398 23.875 8.43 1 98.19 124 ARG B N 1
ATOM 2275 C CA . ARG B 1 124 ? 6.09 24.781 9.531 1 98.19 124 ARG B CA 1
ATOM 2276 C C . ARG B 1 124 ? 5.082 25.844 9.109 1 98.19 124 ARG B C 1
ATOM 2278 O O . ARG B 1 124 ? 5.305 26.562 8.125 1 98.19 124 ARG B O 1
ATOM 2285 N N . LEU B 1 125 ? 4.012 25.906 9.773 1 97.62 125 LEU B N 1
ATOM 2286 C CA . LEU B 1 125 ? 2.932 26.844 9.508 1 97.62 125 LEU B CA 1
ATOM 2287 C C . LEU B 1 125 ? 2.619 27.688 10.742 1 97.62 125 LEU B C 1
ATOM 2289 O O . LEU B 1 125 ? 2.359 27.141 11.82 1 97.62 125 LEU B O 1
ATOM 2293 N N . ALA B 1 126 ? 2.762 28.938 10.625 1 97.06 126 ALA B N 1
ATOM 2294 C CA . ALA B 1 126 ? 2.287 29.891 11.625 1 97.06 126 ALA B CA 1
ATOM 2295 C C . ALA B 1 126 ? 1.129 30.719 11.086 1 97.06 126 ALA B C 1
ATOM 2297 O O . ALA B 1 126 ? 1.254 31.359 10.047 1 97.06 126 ALA B O 1
ATOM 2298 N N . THR B 1 127 ? -0.027 30.641 11.773 1 97.31 127 THR B N 1
ATOM 2299 C CA . THR B 1 127 ? -1.194 31.359 11.289 1 97.31 127 THR B CA 1
ATOM 2300 C C . THR B 1 127 ? -2.113 31.75 12.445 1 97.31 127 THR B C 1
ATOM 2302 O O . THR B 1 127 ? -2.084 31.109 13.508 1 97.31 127 THR B O 1
ATOM 2305 N N . ASP B 1 128 ? -2.842 32.781 12.242 1 97.12 128 ASP B N 1
ATOM 2306 C CA . ASP B 1 128 ? -3.859 33.125 13.242 1 97.12 128 ASP B CA 1
ATOM 2307 C C . ASP B 1 128 ? -5.254 32.75 12.734 1 97.12 128 ASP B C 1
ATOM 2309 O O . ASP B 1 128 ? -5.426 32.406 11.57 1 97.12 128 ASP B O 1
ATOM 2313 N N . ARG B 1 129 ? -6.195 32.844 13.617 1 96.5 129 ARG B N 1
ATOM 2314 C CA . ARG B 1 129 ? -7.566 32.406 13.383 1 96.5 129 ARG B CA 1
ATOM 2315 C C . ARG B 1 129 ? -8.18 33.125 12.195 1 96.5 129 ARG B C 1
ATOM 2317 O O . ARG B 1 129 ? -8.75 32.5 11.297 1 96.5 129 ARG B O 1
ATOM 2324 N N . ALA B 1 130 ? -8.078 34.438 12.156 1 95.81 130 ALA B N 1
ATOM 2325 C CA . ALA B 1 130 ? -8.703 35.25 11.117 1 95.81 130 ALA B CA 1
ATOM 2326 C C . ALA B 1 130 ? -8.125 34.906 9.742 1 95.81 130 ALA B C 1
ATOM 2328 O O . ALA B 1 130 ? -8.867 34.719 8.781 1 95.81 130 ALA B O 1
ATOM 2329 N N . GLN B 1 131 ? -6.852 34.844 9.672 1 95.31 131 GLN B N 1
ATOM 2330 C CA . GLN B 1 131 ? -6.172 34.531 8.414 1 95.31 131 GLN B CA 1
ATOM 2331 C C . GLN B 1 131 ? -6.566 33.156 7.914 1 95.31 131 GLN B C 1
ATOM 2333 O O . GLN B 1 131 ? -6.859 32.969 6.73 1 95.31 131 GLN B O 1
ATOM 2338 N N . PHE B 1 132 ? -6.562 32.188 8.781 1 96.06 132 PHE B N 1
ATOM 2339 C CA . PHE B 1 132 ? -6.781 30.812 8.367 1 96.06 132 PHE B CA 1
ATOM 2340 C C . PHE B 1 132 ? -8.234 30.594 7.965 1 96.06 132 PHE B C 1
ATOM 2342 O O . PHE B 1 132 ? -8.508 29.969 6.934 1 96.06 132 PHE B O 1
ATOM 2349 N N . LEU B 1 133 ? -9.148 31.094 8.734 1 93.5 133 LEU B N 1
ATOM 2350 C CA . LEU B 1 133 ? -10.562 30.797 8.508 1 93.5 133 LEU B CA 1
ATOM 2351 C C . LEU B 1 133 ? -11.094 31.594 7.32 1 93.5 133 LEU B C 1
ATOM 2353 O O . LEU B 1 133 ? -12.18 31.297 6.809 1 93.5 133 LEU B O 1
ATOM 2357 N N . ALA B 1 134 ? -10.32 32.5 6.844 1 93.56 134 ALA B N 1
ATOM 2358 C CA . ALA B 1 134 ? -10.695 33.25 5.645 1 93.56 134 ALA B CA 1
ATOM 2359 C C . ALA B 1 134 ? -10.461 32.438 4.387 1 93.56 134 ALA B C 1
ATOM 2361 O O . ALA B 1 134 ? -10.953 32.781 3.309 1 93.56 134 ALA B O 1
ATOM 2362 N N . ILE B 1 135 ? -9.734 31.359 4.5 1 91.94 135 ILE B N 1
ATOM 2363 C CA . ILE B 1 135 ? -9.391 30.531 3.355 1 91.94 135 ILE B CA 1
ATOM 2364 C C . ILE B 1 135 ? -10.539 29.562 3.07 1 91.94 135 ILE B C 1
ATOM 2366 O O . ILE B 1 135 ? -11.102 28.969 3.992 1 91.94 135 ILE B O 1
ATOM 2370 N N . HIS B 1 136 ? -10.891 29.406 1.789 1 89.25 136 HIS B N 1
ATOM 2371 C CA . HIS B 1 136 ? -11.859 28.406 1.361 1 89.25 136 HIS B CA 1
ATOM 2372 C C . HIS B 1 136 ? -11.18 27.094 1.009 1 89.25 136 HIS B C 1
ATOM 2374 O O . HIS B 1 136 ? -10.883 26.828 -0.16 1 89.25 136 HIS B O 1
ATOM 2380 N N . LEU B 1 137 ? -11.094 26.234 2.008 1 87.19 137 LEU B N 1
ATOM 2381 C CA . LEU B 1 137 ? -10.273 25.031 1.896 1 87.19 137 LEU B CA 1
ATOM 2382 C C . LEU B 1 137 ? -10.867 24.062 0.871 1 87.19 137 LEU B C 1
ATOM 2384 O O . LEU B 1 137 ? -10.148 23.219 0.323 1 87.19 137 LEU B O 1
ATOM 2388 N N . ALA B 1 138 ? -12.133 24.172 0.547 1 81.69 138 ALA B N 1
ATOM 2389 C CA . ALA B 1 138 ? -12.781 23.25 -0.384 1 81.69 138 ALA B CA 1
ATOM 2390 C C . ALA B 1 138 ? -12.344 23.516 -1.82 1 81.69 138 ALA B C 1
ATOM 2392 O O . ALA B 1 138 ? -12.531 22.688 -2.705 1 81.69 138 ALA B O 1
ATOM 2393 N N . ARG B 1 139 ? -11.68 24.656 -2.07 1 82.69 139 ARG B N 1
ATOM 2394 C CA . ARG B 1 139 ? -11.398 25.078 -3.439 1 82.69 139 ARG B CA 1
ATOM 2395 C C . ARG B 1 139 ? -9.906 25.281 -3.66 1 82.69 139 ARG B C 1
ATOM 2397 O O . ARG B 1 139 ? -9.492 25.828 -4.684 1 82.69 139 ARG B O 1
ATOM 2404 N N . VAL B 1 140 ? -9.203 24.812 -2.734 1 84.12 140 VAL B N 1
ATOM 2405 C CA . VAL B 1 140 ? -7.797 25.188 -2.82 1 84.12 140 VAL B CA 1
ATOM 2406 C C . VAL B 1 140 ? -6.945 23.969 -3.115 1 84.12 140 VAL B C 1
ATOM 2408 O O . VAL B 1 140 ? -7.41 22.828 -2.963 1 84.12 140 VAL B O 1
ATOM 2411 N N . GLU B 1 141 ? -5.699 24.328 -3.637 1 89.81 141 GLU B N 1
ATOM 2412 C CA . GLU B 1 141 ? -4.594 23.375 -3.648 1 89.81 141 GLU B CA 1
ATOM 2413 C C . GLU B 1 141 ? -3.76 23.469 -2.377 1 89.81 141 GLU B C 1
ATOM 2415 O O . GLU B 1 141 ? -3.199 24.531 -2.08 1 89.81 141 GLU B O 1
ATOM 2420 N N . PRO B 1 142 ? -3.662 22.391 -1.687 1 92.38 142 PRO B N 1
ATOM 2421 C CA . PRO B 1 142 ? -3.086 22.469 -0.343 1 92.38 142 PRO B CA 1
ATOM 2422 C C . PRO B 1 142 ? -1.691 23.078 -0.335 1 92.38 142 PRO B C 1
ATOM 2424 O O . PRO B 1 142 ? -1.405 23.953 0.491 1 92.38 142 PRO B O 1
ATOM 2427 N N . ALA B 1 143 ? -0.848 22.641 -1.222 1 90 143 ALA B N 1
ATOM 2428 C CA . ALA B 1 143 ? 0.509 23.188 -1.252 1 90 143 ALA B CA 1
ATOM 2429 C C . ALA B 1 143 ? 0.498 24.688 -1.534 1 90 143 ALA B C 1
ATOM 2431 O O . ALA B 1 143 ? 1.275 25.438 -0.944 1 90 143 ALA B O 1
ATOM 2432 N N . GLU B 1 144 ? -0.363 25.125 -2.354 1 90.31 144 GLU B N 1
ATOM 2433 C CA . GLU B 1 144 ? -0.477 26.547 -2.674 1 90.31 144 GLU B CA 1
ATOM 2434 C C . GLU B 1 144 ? -1.023 27.328 -1.488 1 90.31 144 GLU B C 1
ATOM 2436 O O . GLU B 1 144 ? -0.608 28.469 -1.25 1 90.31 144 GLU B O 1
ATOM 2441 N N . THR B 1 145 ? -1.958 26.672 -0.847 1 92.5 145 THR B N 1
ATOM 2442 C CA . THR B 1 145 ? -2.529 27.312 0.331 1 92.5 145 THR B CA 1
ATOM 2443 C C . THR B 1 145 ? -1.465 27.531 1.402 1 92.5 145 THR B C 1
ATOM 2445 O O . THR B 1 145 ? -1.377 28.609 1.991 1 92.5 145 THR B O 1
ATOM 2448 N N . LEU B 1 146 ? -0.622 26.562 1.608 1 94.19 146 LEU B N 1
ATOM 2449 C CA . LEU B 1 146 ? 0.451 26.688 2.588 1 94.19 146 LEU B CA 1
ATOM 2450 C C . LEU B 1 146 ? 1.43 27.781 2.184 1 94.19 146 LEU B C 1
ATOM 2452 O O . LEU B 1 146 ? 1.916 28.531 3.035 1 94.19 146 LEU B O 1
ATOM 2456 N N . ALA B 1 147 ? 1.691 27.859 0.979 1 87.44 147 ALA B N 1
ATOM 2457 C CA . ALA B 1 147 ? 2.562 28.922 0.484 1 87.44 147 ALA B CA 1
ATOM 2458 C C . ALA B 1 147 ? 1.955 30.297 0.751 1 87.44 147 ALA B C 1
ATOM 2460 O O . ALA B 1 147 ? 2.664 31.234 1.132 1 87.44 147 ALA B O 1
ATOM 2461 N N . HIS B 1 148 ? 0.668 30.406 0.547 1 87.88 148 HIS B N 1
ATOM 2462 C CA . HIS B 1 148 ? -0.049 31.656 0.786 1 87.88 148 HIS B CA 1
ATOM 2463 C C . HIS B 1 148 ? 0.043 32.062 2.25 1 87.88 148 HIS B C 1
ATOM 2465 O O . HIS B 1 148 ? 0.135 33.25 2.555 1 87.88 148 HIS B O 1
ATOM 2471 N N . LEU B 1 149 ? 0.04 31.078 3.131 1 91 149 LEU B N 1
ATOM 2472 C CA . LEU B 1 149 ? 0.107 31.344 4.562 1 91 149 LEU B CA 1
ATOM 2473 C C . LEU B 1 149 ? 1.553 31.516 5.016 1 91 149 LEU B C 1
ATOM 2475 O O . LEU B 1 149 ? 1.832 31.547 6.219 1 91 149 LEU B O 1
ATOM 2479 N N . ALA B 1 150 ? 2.5 31.719 4.207 1 85.56 150 ALA B N 1
ATOM 2480 C CA . ALA B 1 150 ? 3.926 31.922 4.445 1 85.56 150 ALA B CA 1
ATOM 2481 C C . ALA B 1 150 ? 4.512 30.797 5.285 1 85.56 150 ALA B C 1
ATOM 2483 O O . ALA B 1 150 ? 5.238 31.047 6.254 1 85.56 150 ALA B O 1
ATOM 2484 N N . SER B 1 151 ? 4.098 29.641 4.941 1 93.12 151 SER B N 1
ATOM 2485 C CA . SER B 1 151 ? 4.625 28.438 5.582 1 93.12 151 SER B CA 1
ATOM 2486 C C . SER B 1 151 ? 5.977 28.047 5 1 93.12 151 SER B C 1
ATOM 2488 O O . SER B 1 151 ? 6.309 28.422 3.875 1 93.12 151 SER B O 1
ATOM 2490 N N . ALA B 1 152 ? 6.797 27.484 5.863 1 96.19 152 ALA B N 1
ATOM 2491 C CA . ALA B 1 152 ? 8.016 26.828 5.387 1 96.19 152 ALA B CA 1
ATOM 2492 C C . ALA B 1 152 ? 7.758 25.375 5.039 1 96.19 152 ALA B C 1
ATOM 2494 O O . ALA B 1 152 ? 7.18 24.625 5.84 1 96.19 152 ALA B O 1
ATOM 2495 N N . ILE B 1 153 ? 8.172 25 3.785 1 96.31 153 ILE B N 1
ATOM 2496 C CA . ILE B 1 153 ? 7.977 23.625 3.334 1 96.31 153 ILE B CA 1
ATOM 2497 C C . ILE B 1 153 ? 9.305 23.047 2.842 1 96.31 153 ILE B C 1
ATOM 2499 O O . ILE B 1 153 ? 10.031 23.703 2.096 1 96.31 153 ILE B O 1
ATOM 2503 N N . SER B 1 154 ? 9.586 21.906 3.328 1 97 154 SER B N 1
ATOM 2504 C CA . SER B 1 154 ? 10.758 21.188 2.828 1 97 154 SER B CA 1
ATOM 2505 C C . SER B 1 154 ? 10.781 21.156 1.303 1 97 154 SER B C 1
ATOM 2507 O O . SER B 1 154 ? 9.742 20.953 0.664 1 97 154 SER B O 1
ATOM 2509 N N . LYS B 1 155 ? 11.992 21.297 0.725 1 95.69 155 LYS B N 1
ATOM 2510 C CA . LYS B 1 155 ? 12.148 21.25 -0.726 1 95.69 155 LYS B CA 1
ATOM 2511 C C . LYS B 1 155 ? 11.922 19.844 -1.264 1 95.69 155 LYS B C 1
ATOM 2513 O O . LYS B 1 155 ? 11.648 19.656 -2.451 1 95.69 155 LYS B O 1
ATOM 2518 N N . ASN B 1 156 ? 12.055 18.844 -0.404 1 97.44 156 ASN B N 1
ATOM 2519 C CA . ASN B 1 156 ? 11.859 17.438 -0.755 1 97.44 156 ASN B CA 1
ATOM 2520 C C . ASN B 1 156 ? 11.43 16.609 0.454 1 97.44 156 ASN B C 1
ATOM 2522 O O . ASN B 1 156 ? 12.234 15.891 1.036 1 97.44 156 ASN B O 1
ATOM 2526 N N . PRO B 1 157 ? 10.109 16.734 0.758 1 97.94 157 PRO B N 1
ATOM 2527 C CA . PRO B 1 157 ? 9.641 16.016 1.941 1 97.94 157 PRO B CA 1
ATOM 2528 C C . PRO B 1 157 ? 9.836 14.508 1.828 1 97.94 157 PRO B C 1
ATOM 2530 O O . PRO B 1 157 ? 10.188 13.852 2.812 1 97.94 157 PRO B O 1
ATOM 2533 N N . TYR B 1 158 ? 9.703 13.977 0.648 1 97.94 158 TYR B N 1
ATOM 2534 C CA . TYR B 1 158 ? 9.859 12.547 0.433 1 97.94 158 TYR B CA 1
ATOM 2535 C C . TYR B 1 158 ? 11.289 12.109 0.715 1 97.94 158 TYR B C 1
ATOM 2537 O O . TYR B 1 158 ? 11.516 11.031 1.271 1 97.94 158 TYR B O 1
ATOM 2545 N N . GLY B 1 159 ? 12.219 12.93 0.36 1 97.25 159 GLY B N 1
ATOM 2546 C CA . GLY B 1 159 ? 13.625 12.672 0.618 1 97.25 159 GLY B CA 1
ATOM 2547 C C . GLY B 1 159 ? 14.062 13.086 2.012 1 97.25 159 GLY B C 1
ATOM 2548 O O . GLY B 1 159 ? 15.242 12.992 2.35 1 97.25 159 GLY B O 1
ATOM 2549 N N . LEU B 1 160 ? 13.195 13.586 2.809 1 97.38 160 LEU B N 1
ATOM 2550 C CA . LEU B 1 160 ? 13.406 13.984 4.195 1 97.38 160 LEU B CA 1
ATOM 2551 C C . LEU B 1 160 ? 14.453 15.094 4.293 1 97.38 160 LEU B C 1
ATOM 2553 O O . LEU B 1 160 ? 15.32 15.055 5.172 1 97.38 160 LEU B O 1
ATOM 2557 N N . VAL B 1 161 ? 14.336 15.992 3.352 1 96.5 161 VAL B N 1
ATOM 2558 C CA . VAL B 1 161 ? 15.164 17.188 3.449 1 96.5 161 VAL B CA 1
ATOM 2559 C C . VAL B 1 161 ? 14.602 18.125 4.516 1 96.5 161 VAL B C 1
ATOM 2561 O O . VAL B 1 161 ? 13.453 18.547 4.426 1 96.5 161 VAL B O 1
ATOM 2564 N N . PRO B 1 162 ? 15.383 18.391 5.508 1 95.81 162 PRO B N 1
ATOM 2565 C CA . PRO B 1 162 ? 14.867 19.25 6.574 1 95.81 162 PRO B CA 1
ATOM 2566 C C . PRO B 1 162 ? 14.555 20.672 6.09 1 95.81 162 PRO B C 1
ATOM 2568 O O . PRO B 1 162 ? 15.07 21.094 5.055 1 95.81 162 PRO B O 1
ATOM 2571 N N . LEU B 1 163 ? 13.672 21.328 6.812 1 96.5 163 LEU B N 1
ATOM 2572 C CA . LEU B 1 163 ? 13.422 22.734 6.551 1 96.5 163 LEU B CA 1
ATOM 2573 C C . LEU B 1 163 ? 14.703 23.547 6.656 1 96.5 163 LEU B C 1
ATOM 2575 O O . LEU B 1 163 ? 15.57 23.25 7.48 1 96.5 163 LEU B O 1
ATOM 2579 N N . ALA B 1 164 ? 14.883 24.469 5.695 1 85 164 ALA B N 1
ATOM 2580 C CA . ALA B 1 164 ? 16.047 25.359 5.762 1 85 164 ALA B CA 1
ATOM 2581 C C . ALA B 1 164 ? 16.047 26.156 7.059 1 85 164 ALA B C 1
ATOM 2583 O O . ALA B 1 164 ? 14.977 26.547 7.555 1 85 164 ALA B O 1
ATOM 2584 N N . ASN B 1 165 ? 17.016 25.938 7.977 1 64.94 165 ASN B N 1
ATOM 2585 C CA . ASN B 1 165 ? 17.172 26.719 9.203 1 64.94 165 ASN B CA 1
ATOM 2586 C C . ASN B 1 165 ? 17 28.203 8.953 1 64.94 165 ASN B C 1
ATOM 2588 O O . ASN B 1 165 ? 17.688 28.781 8.094 1 64.94 165 ASN B O 1
ATOM 2592 N N . GLN B 1 166 ? 15.797 28.781 8.844 1 50.22 166 GLN B N 1
ATOM 2593 C CA . GLN B 1 166 ? 15.875 30.234 8.922 1 50.22 166 GLN B CA 1
ATOM 2594 C C . GLN B 1 166 ? 16.625 30.672 10.164 1 50.22 166 GLN B C 1
ATOM 2596 O O . GLN B 1 166 ? 16.391 30.172 11.266 1 50.22 166 GLN B O 1
ATOM 2601 N N . GLY B 1 167 ? 17.875 30.781 10.109 1 43.12 167 GLY B N 1
ATOM 2602 C CA . GLY B 1 167 ? 18.734 31.359 11.133 1 43.12 167 GLY B CA 1
ATOM 2603 C C . GLY B 1 167 ? 17.984 32.219 12.141 1 43.12 167 GLY B C 1
ATOM 2604 O O . GLY B 1 167 ? 17.188 33.062 11.766 1 43.12 167 GLY B O 1
ATOM 2605 N N . VAL B 1 168 ? 17.375 31.672 13.297 1 42.34 168 VAL B N 1
ATOM 2606 C CA . VAL B 1 168 ? 17 32.594 14.375 1 42.34 168 VAL B CA 1
ATOM 2607 C C . VAL B 1 168 ? 17.984 33.75 14.43 1 42.34 168 VAL B C 1
ATOM 2609 O O . VAL B 1 168 ? 19.203 33.562 14.352 1 42.34 168 VAL B O 1
ATOM 2612 N N . ARG B 1 169 ? 17.609 34.906 13.891 1 35.91 169 ARG B N 1
ATOM 2613 C CA . ARG B 1 169 ? 18.344 36.125 14.281 1 35.91 169 ARG B CA 1
ATOM 2614 C C . ARG B 1 169 ? 18.688 36.094 15.766 1 35.91 169 ARG B C 1
ATOM 2616 O O . ARG B 1 169 ? 17.797 36.062 16.609 1 35.91 169 ARG B O 1
ATOM 2623 N N . GLY B 1 170 ? 19.703 35.438 16.297 1 28.36 170 GLY B N 1
ATOM 2624 C CA . GLY B 1 170 ? 20.328 36.031 17.484 1 28.36 170 GLY B CA 1
ATOM 2625 C C . GLY B 1 170 ? 20.766 37.469 17.266 1 28.36 170 GLY B C 1
ATOM 2626 O O . GLY B 1 170 ? 20.938 37.906 16.125 1 28.36 170 GLY B O 1
#

Foldseek 3Di:
DLVLLVVLVVPDDDDPLWDWDKDWDADQVVLEIEMEIAIEQLVSHAFFDDWDQDPVVRDIDTDGHDPVVSQVVVQQVQLVVQLVSVVSSLVSPPVQSRFKYWYWYWYWDADPVPRDIDIATFKTAIDTNVVSVVDDPVPDRSVVVRVVRVMFGAPGVNVRRHTDPPPPPD/DLVLLVVLVVPDDDDPLKDWDKDWDADQVVLEIEMEIAIEQLVSHAFFDDWDQDPVVRDIDTDGHDPVVSQVVVQQVQLVVQLVSVVSSLVSPPVQSRFKYWYWYWYWDADPVPRHIDIATFKTAIDTNVVSVVDDPVPDRSVVVRVVRVMFGAPGVNVRRHTDPPPPPD

Solvent-accessible surface area (backbone atoms only — not comparable to full-atom values): 19081 Å² total; per-residue (Å²): 107,56,67,57,51,51,55,57,58,71,66,57,51,54,35,86,68,51,49,67,48,80,46,74,49,65,40,75,89,77,23,32,34,38,34,36,37,36,43,60,47,60,88,64,42,81,46,70,66,44,67,43,69,36,67,89,79,63,30,40,41,68,37,62,48,56,67,69,57,48,36,48,50,50,45,49,43,52,34,34,48,52,53,49,52,53,50,51,51,59,65,69,39,76,83,59,66,61,46,29,40,42,38,32,40,26,28,70,47,63,35,85,90,78,67,42,81,40,74,39,48,32,33,38,40,56,48,38,5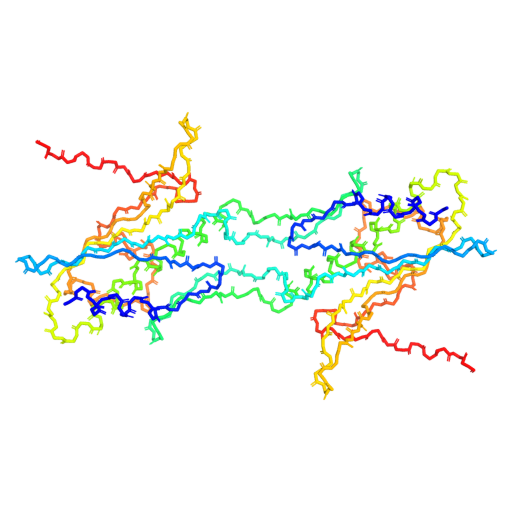0,71,68,55,70,68,53,63,72,86,79,56,54,48,66,58,52,42,54,73,55,68,35,51,63,24,92,35,50,60,77,63,36,54,46,78,78,70,73,74,82,122,108,56,68,58,52,50,54,58,61,71,66,56,52,53,34,87,70,50,50,68,49,79,47,74,49,65,40,76,90,75,22,32,34,39,36,39,36,36,42,61,46,62,88,62,43,81,46,67,65,44,68,43,69,36,68,90,78,62,29,41,40,67,38,61,50,57,68,67,57,48,36,47,49,50,44,49,43,53,34,35,49,53,53,49,52,54,49,51,53,59,65,68,39,77,82,61,67,62,48,30,41,42,37,32,39,27,28,69,48,63,36,84,90,77,67,42,81,40,74,38,46,30,32,39,40,58,47,38,50,70,68,55,70,68,54,64,71,84,76,56,54,49,66,59,51,40,52,72,53,68,32,50,62,24,92,35,53,61,76,64,35,52,47,78,77,71,71,73,82,123

Secondary structure (DSSP, 8-state):
-HHHHHHHHHT----GGG--EEEEEEETTTTEEEEEEEEPPGGGS--EEEEEEETTTTEEEEEEPPHHHHHHHHHHHHHHHHHHHHHHHHHH-TT----EEEEEEEEEEE-TTT--EEEEEEEEEEEEHHHHHTS-GGGS-HHHHHHHTT-EE-S-TTTTPPP-------/-HHHHHHHHHT----GGG--EEEEEEETTTTEEEEEEEEPPGGGS--EEEEEEETTTTEEEEEEPPHHHHHHHHHHHHHHHHHHHHHHHHHH-TT----EEEEEEEEEEE-TTT--EEEEEEEEEEEEHHHHHTS-GGG--HHHHHHHTT-EE-S-TTTTPPP-------

Organism: Nocardia brasiliensis (strain ATCC 700358 / HUJEG-1) (NCBI:txid1133849)

Sequence (340 aa):
MDEYVGIVLANSIYPEVFQVAYEHTFNSDDRELHITVLAPHPDSVPITKAFRYNKTSDEITATNLPAAEAKRRYASALAQTALRTAHEVFEADREEIIDSVALTVAVDSVDSATGHDTRIDLIRLATDRAQFLAIHLARVEPAETLAHLASAISKNPYGLVPLANQGVRGMDEYVGIVLANSIYPEVFQVAYEHTFNSDDRELHITVLAPHPDSVPITKAFRYNKTSDEITATNLPAAEAKRRYASALAQTALRTAHEVFEADREEIIDSVALTVAVDSVDSATGHDTRIDLIRLATDRAQFLAIHLARVEPAETLAHLASAISKNPYGLVPLANQGVRG

Radius of gyration: 26.48 Å; Cα contacts (8 Å, |Δi|>4): 609; chains: 2; bounding box: 49×79×53 Å